Protein AF-A0A8D8IIK9-F1 (afdb_monomer_lite)

InterPro domains:
  IPR026074 Microtubule associated protein 1 [PTHR13843] (1-194)
  IPR056617 Microtubule-associated protein 1B/S, N-terminal domain [PF23415] (1-136)
  IPR057480 Microtubule-associated protein 1A/B/S-like, MBL-like domain [PF25281] (145-194)

pLDDT: mean 86.2, std 11.98, range [41.62, 97.81]

Foldseek 3Di:
DWDWDWDDDPVDTDIDIAQDDPVVVLVVLLCQLLDLDQEEEAAQPADADQAARWGDHNHDTHHLVNSVVSCVDPSSQVNLVVQPARHEYEYEGDCHHCNVVSCDPVVVRRYHYHYPDDDDDDPDDPVVVVVVVVVVVVHDDDDVCNVVPDDPDPDDDADDAFDKAFDVVVVRQWIWTDDGPDIDTGCPDDPPDD

Organism: Culex pipiens (NCBI:txid7175)

Radius of gyration: 22.23 Å; chains: 1; bounding box: 59×39×59 Å

Structure (mmCIF, N/CA/C/O backbone):
data_AF-A0A8D8IIK9-F1
#
_entry.id   AF-A0A8D8IIK9-F1
#
loop_
_atom_site.group_PDB
_atom_site.id
_atom_site.type_symbol
_atom_site.label_atom_id
_atom_site.label_alt_id
_atom_site.label_comp_id
_atom_site.label_asym_id
_atom_site.label_entity_id
_atom_site.label_seq_id
_atom_site.pdbx_PDB_ins_code
_atom_site.Cartn_x
_atom_site.Cartn_y
_atom_site.Cartn_z
_atom_site.occupancy
_atom_site.B_iso_or_equiv
_atom_site.auth_seq_id
_atom_site.auth_comp_id
_atom_site.auth_asym_id
_atom_site.auth_atom_id
_atom_site.pdbx_PDB_model_num
ATOM 1 N N . GLY A 1 1 ? -2.549 8.596 -15.104 1.00 81.31 1 GLY A N 1
ATOM 2 C CA . GLY A 1 1 ? -2.833 9.714 -14.182 1.00 81.31 1 GLY A CA 1
ATOM 3 C C . GLY A 1 1 ? -3.355 9.162 -12.874 1.00 81.31 1 GLY A C 1
ATOM 4 O O . GLY A 1 1 ? -4.018 8.130 -12.914 1.00 81.31 1 GLY A O 1
ATOM 5 N N . GLU A 1 2 ? -3.022 9.803 -11.752 1.00 92.50 2 GLU A N 1
ATOM 6 C CA . GLU A 1 2 ? -3.502 9.423 -10.412 1.00 92.50 2 GLU A CA 1
ATOM 7 C C . GLU A 1 2 ? -5.038 9.460 -10.335 1.00 92.50 2 GLU A C 1
ATOM 9 O O . GLU A 1 2 ? -5.676 10.336 -10.927 1.00 92.50 2 GLU A O 1
ATOM 14 N N . ARG A 1 3 ? -5.639 8.505 -9.614 1.00 94.81 3 ARG A N 1
ATOM 15 C CA . ARG A 1 3 ? -7.069 8.517 -9.273 1.00 94.81 3 ARG A CA 1
ATOM 16 C C . ARG A 1 3 ? -7.270 8.135 -7.81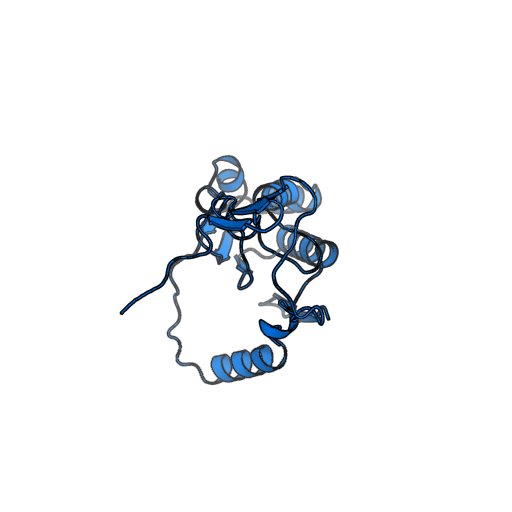1 1.00 94.81 3 ARG A C 1
ATOM 18 O O . ARG A 1 3 ? -6.648 7.195 -7.325 1.00 94.81 3 ARG A O 1
ATOM 25 N N . LEU A 1 4 ? -8.204 8.821 -7.161 1.00 96.12 4 LEU A N 1
ATOM 26 C CA . LEU A 1 4 ? -8.673 8.530 -5.811 1.00 96.12 4 LEU A CA 1
ATOM 27 C C . LEU A 1 4 ? -10.188 8.307 -5.863 1.00 96.12 4 LEU A C 1
ATOM 29 O O . LEU A 1 4 ? -10.938 9.199 -6.255 1.00 96.12 4 LEU A O 1
ATOM 33 N N . ILE A 1 5 ? -10.631 7.109 -5.492 1.00 95.81 5 ILE A N 1
ATOM 34 C CA . ILE A 1 5 ? -12.048 6.756 -5.363 1.00 95.81 5 ILE A CA 1
ATOM 35 C C . ILE A 1 5 ? -12.345 6.636 -3.876 1.00 95.81 5 ILE A C 1
ATOM 37 O O . ILE A 1 5 ? -11.672 5.885 -3.174 1.00 95.81 5 ILE A O 1
ATOM 41 N N . GLN A 1 6 ? -13.354 7.358 -3.401 1.00 95.81 6 GLN A N 1
ATOM 42 C CA . GLN A 1 6 ? -13.730 7.359 -1.993 1.00 95.81 6 GLN A CA 1
ATOM 43 C C . GLN A 1 6 ? -15.181 6.934 -1.825 1.00 95.81 6 GLN A C 1
ATOM 45 O O . GLN A 1 6 ? -16.063 7.322 -2.592 1.00 95.81 6 GLN A O 1
ATOM 50 N N . TYR A 1 7 ? -15.418 6.153 -0.784 1.00 94.56 7 TYR A N 1
ATOM 51 C CA . TYR A 1 7 ? -16.741 5.794 -0.312 1.00 94.56 7 TYR A CA 1
ATOM 52 C C . TYR A 1 7 ? -16.768 5.915 1.207 1.00 94.56 7 TYR A C 1
ATOM 54 O O . TYR A 1 7 ? -15.846 5.465 1.885 1.00 94.56 7 TYR A O 1
ATOM 62 N N . ALA A 1 8 ? -17.828 6.509 1.745 1.00 94.75 8 ALA A N 1
ATOM 63 C CA . ALA A 1 8 ? -18.031 6.616 3.178 1.00 94.75 8 ALA A CA 1
ATOM 64 C C . ALA A 1 8 ? -19.501 6.380 3.521 1.00 94.75 8 ALA A C 1
ATOM 66 O O . ALA A 1 8 ? -20.413 6.895 2.876 1.00 94.75 8 ALA A O 1
ATOM 67 N N . SER A 1 9 ? -19.707 5.596 4.567 1.00 94.62 9 SER A N 1
ATOM 68 C CA . SER A 1 9 ? -20.983 5.300 5.202 1.00 94.62 9 SER A CA 1
ATOM 69 C C . SER A 1 9 ? -20.755 5.178 6.708 1.00 94.62 9 SER A C 1
ATOM 71 O O . SER A 1 9 ? -19.618 5.236 7.176 1.00 94.62 9 SER A O 1
ATOM 73 N N . GLU A 1 10 ? -21.818 4.953 7.475 1.00 91.50 10 GLU A N 1
ATOM 74 C CA . GLU A 1 10 ? -21.711 4.740 8.924 1.00 91.50 10 GLU A CA 1
ATOM 75 C C . GLU A 1 10 ? -20.857 3.514 9.293 1.00 91.50 10 GLU A C 1
ATOM 77 O O . GLU A 1 10 ? -20.202 3.511 10.332 1.00 91.50 10 GLU A O 1
ATOM 82 N N . ASN A 1 11 ? -20.838 2.485 8.436 1.00 92.12 11 ASN A N 1
ATOM 83 C CA . ASN A 1 11 ? -20.202 1.196 8.733 1.00 92.12 11 ASN A CA 1
ATOM 84 C C . ASN A 1 11 ? -18.906 0.946 7.952 1.00 92.12 11 ASN A C 1
ATOM 86 O O . ASN A 1 11 ? -18.132 0.063 8.317 1.00 92.12 11 ASN A O 1
ATOM 90 N N . LEU A 1 12 ? -18.682 1.679 6.861 1.00 93.50 12 LEU A N 1
ATOM 91 C CA . LEU A 1 12 ? -17.566 1.448 5.950 1.00 93.50 12 LEU A CA 1
ATOM 92 C C . LEU A 1 12 ? -17.053 2.765 5.384 1.00 93.50 12 LEU A C 1
ATOM 94 O O . LEU A 1 12 ? -17.821 3.538 4.810 1.00 93.50 12 LEU A O 1
ATOM 98 N N . VAL A 1 13 ? -15.740 2.950 5.483 1.00 95.75 13 VAL A N 1
ATOM 99 C CA . VAL A 1 13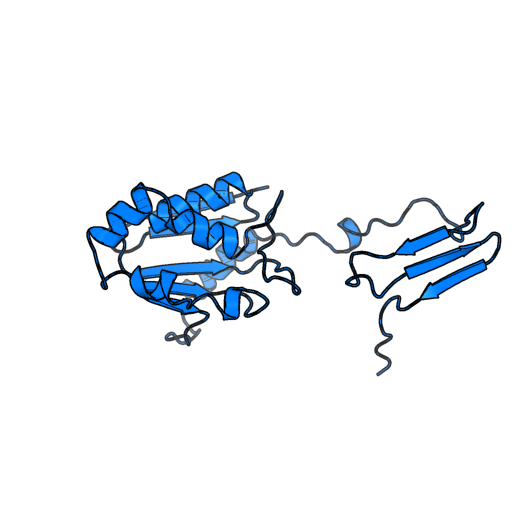 ? -14.982 3.959 4.745 1.00 95.75 13 VAL A CA 1
ATOM 100 C C . VAL A 1 13 ? -13.975 3.222 3.872 1.00 95.75 13 VAL A C 1
ATOM 102 O O . VAL A 1 13 ? -13.346 2.261 4.314 1.00 95.75 13 VAL A O 1
ATOM 105 N N . THR A 1 14 ? -13.849 3.626 2.616 1.00 95.25 14 THR A N 1
ATOM 106 C CA . THR A 1 14 ? -12.953 3.000 1.646 1.00 95.25 14 THR A CA 1
ATOM 107 C C . THR A 1 14 ? -12.325 4.074 0.779 1.00 95.25 14 THR A C 1
ATOM 109 O O . THR A 1 14 ? -13.027 4.928 0.240 1.00 95.25 14 THR A O 1
ATOM 112 N N . GLU A 1 15 ? -11.007 4.004 0.630 1.00 97.19 15 GLU A N 1
ATOM 113 C CA . GLU A 1 15 ? -10.232 4.834 -0.285 1.00 97.19 15 GLU A CA 1
ATOM 114 C C . GLU A 1 15 ? -9.449 3.908 -1.214 1.00 97.19 15 GLU A C 1
ATOM 116 O O . GLU A 1 15 ? -8.758 3.000 -0.752 1.00 97.19 15 GLU A O 1
ATOM 121 N N . ILE A 1 16 ? -9.584 4.110 -2.523 1.00 96.88 16 ILE A N 1
ATOM 122 C CA . ILE A 1 16 ? -8.895 3.324 -3.548 1.00 96.88 16 ILE A CA 1
ATOM 123 C C . ILE A 1 16 ? -8.033 4.277 -4.348 1.00 96.88 16 ILE A C 1
ATOM 125 O O . ILE A 1 16 ? -8.529 5.188 -5.013 1.00 96.88 16 ILE A O 1
ATOM 129 N N . LEU A 1 17 ? -6.733 4.043 -4.257 1.00 96.88 17 LEU A N 1
ATOM 130 C CA . LEU A 1 17 ? -5.695 4.833 -4.889 1.00 96.88 17 LEU A CA 1
ATOM 131 C C . LEU A 1 17 ? -5.178 4.071 -6.108 1.00 96.88 17 LEU A C 1
ATOM 133 O O . LEU A 1 17 ? -4.637 2.975 -5.973 1.00 96.88 17 LEU A O 1
ATOM 137 N N . ILE A 1 18 ? -5.334 4.647 -7.297 1.00 95.38 18 ILE A N 1
ATOM 138 C CA . ILE A 1 18 ? -4.834 4.074 -8.550 1.00 95.38 18 ILE A CA 1
ATOM 139 C C . ILE A 1 18 ? -3.707 4.960 -9.058 1.00 95.38 18 ILE A C 1
ATOM 141 O O . ILE A 1 18 ? -3.917 6.142 -9.336 1.00 95.38 18 ILE A O 1
ATOM 145 N N . HIS A 1 19 ? -2.521 4.365 -9.189 1.00 93.19 19 HIS A N 1
ATOM 146 C CA . HIS A 1 19 ? -1.273 5.070 -9.466 1.00 93.19 19 HIS A CA 1
ATOM 147 C C . HIS A 1 19 ? -1.110 6.325 -8.581 1.00 93.19 19 HIS A C 1
ATOM 149 O O . HIS A 1 19 ? -1.061 7.431 -9.114 1.00 93.19 19 HIS A O 1
ATOM 155 N N . PRO A 1 20 ? -1.091 6.196 -7.247 1.00 96.56 20 PRO A N 1
ATOM 156 C CA . PRO A 1 20 ? -0.945 7.357 -6.382 1.00 96.56 20 PRO A CA 1
ATOM 157 C C . PRO A 1 20 ? 0.446 7.984 -6.467 1.00 96.56 20 PRO A C 1
ATOM 159 O O . PRO A 1 20 ? 1.447 7.288 -6.668 1.00 96.56 20 PRO A O 1
ATOM 162 N N . GLN A 1 21 ? 0.493 9.293 -6.249 1.00 96.19 21 GLN A N 1
ATOM 163 C CA . GLN A 1 21 ? 1.712 10.013 -5.896 1.00 96.19 21 GLN A CA 1
ATOM 164 C C . GLN A 1 21 ? 2.016 9.838 -4.405 1.00 96.19 21 GLN A C 1
ATOM 166 O O . GLN A 1 21 ? 1.119 9.593 -3.591 1.00 96.19 21 GLN A O 1
ATOM 171 N N . ILE A 1 22 ? 3.283 9.996 -4.026 1.00 96.50 22 ILE A N 1
ATOM 172 C CA . ILE A 1 22 ? 3.758 9.781 -2.657 1.00 96.50 22 ILE A CA 1
ATOM 173 C C . ILE A 1 22 ? 3.034 10.664 -1.640 1.00 96.50 22 ILE A C 1
ATOM 175 O O . ILE A 1 22 ? 2.636 10.185 -0.579 1.00 96.50 22 ILE A O 1
ATOM 179 N N . ASN A 1 23 ? 2.774 11.926 -1.981 1.00 96.44 23 ASN A N 1
ATOM 180 C CA . ASN A 1 23 ? 2.111 12.867 -1.078 1.00 96.44 23 ASN A CA 1
ATOM 181 C C . ASN A 1 23 ? 0.647 12.487 -0.821 1.00 96.44 23 ASN A C 1
ATOM 183 O O . ASN A 1 23 ? 0.212 12.467 0.332 1.00 96.44 23 ASN A O 1
ATOM 187 N N . THR A 1 24 ? -0.097 12.142 -1.876 1.00 97.19 24 THR A N 1
ATOM 188 C CA . THR A 1 24 ? -1.487 11.678 -1.766 1.00 97.19 24 THR A CA 1
ATOM 189 C C . THR A 1 24 ? -1.555 10.391 -0.953 1.00 97.19 24 THR A C 1
ATOM 191 O O . THR A 1 24 ? -2.355 10.284 -0.023 1.00 97.19 24 THR A O 1
ATOM 194 N N . PHE A 1 25 ? -0.667 9.437 -1.247 1.00 97.81 25 PHE A N 1
ATOM 195 C CA . PHE A 1 25 ? -0.597 8.165 -0.540 1.00 97.81 25 PHE A CA 1
ATOM 196 C C . PHE A 1 25 ? -0.343 8.353 0.961 1.00 97.81 25 PHE A C 1
ATOM 198 O O . PHE A 1 25 ? -1.095 7.833 1.787 1.00 97.81 25 PHE A O 1
ATOM 205 N N . ILE A 1 26 ? 0.675 9.141 1.324 1.00 96.75 26 ILE A N 1
ATOM 206 C CA . ILE A 1 26 ? 1.010 9.431 2.724 1.00 96.75 26 ILE A CA 1
ATOM 207 C C . ILE A 1 26 ? -0.169 10.105 3.430 1.00 96.75 26 ILE A C 1
ATOM 209 O O . ILE A 1 26 ? -0.495 9.735 4.558 1.00 96.75 26 ILE A O 1
ATOM 213 N N . GLN A 1 27 ? -0.846 11.056 2.780 1.00 96.38 27 GLN A N 1
ATOM 214 C CA . GLN A 1 27 ? -2.004 11.715 3.377 1.00 96.38 27 GLN A CA 1
ATOM 215 C C . GLN A 1 27 ? -3.155 10.734 3.647 1.00 96.38 27 GLN A C 1
ATOM 217 O O . GLN A 1 27 ? -3.734 10.767 4.733 1.00 96.38 27 GLN A O 1
ATOM 222 N N . CYS A 1 28 ? -3.458 9.828 2.715 1.00 97.62 28 CYS A N 1
ATOM 223 C CA . CYS A 1 28 ? -4.461 8.777 2.910 1.00 97.62 28 CYS A CA 1
ATOM 224 C C . CYS A 1 28 ? -4.086 7.827 4.057 1.00 97.62 28 CYS A C 1
ATOM 226 O O . CYS A 1 28 ? -4.925 7.527 4.910 1.00 97.62 28 CYS A O 1
ATOM 228 N N . ILE A 1 29 ? -2.816 7.414 4.153 1.00 97.56 29 ILE A N 1
ATOM 229 C CA . ILE A 1 29 ? -2.330 6.604 5.279 1.00 97.56 29 ILE A CA 1
ATOM 230 C C . ILE A 1 29 ? -2.515 7.353 6.603 1.00 97.56 29 ILE A C 1
ATOM 232 O O . ILE A 1 29 ? -3.088 6.803 7.541 1.00 97.56 29 ILE A O 1
ATOM 236 N N . ARG A 1 30 ? -2.111 8.624 6.686 1.00 96.00 30 ARG A N 1
ATOM 237 C CA . ARG A 1 30 ? -2.293 9.453 7.891 1.00 96.00 30 ARG A CA 1
ATOM 238 C C . ARG A 1 30 ? -3.759 9.584 8.286 1.00 96.00 30 ARG A C 1
ATOM 240 O O . ARG A 1 30 ? -4.092 9.436 9.464 1.00 96.00 30 ARG A O 1
ATOM 247 N N . ASN A 1 31 ? -4.640 9.811 7.315 1.00 95.94 31 ASN A N 1
ATOM 248 C CA . ASN A 1 31 ? -6.081 9.910 7.539 1.00 95.94 31 ASN A CA 1
ATOM 249 C C . ASN A 1 31 ? -6.650 8.590 8.076 1.00 95.94 31 ASN A C 1
ATOM 251 O O . ASN A 1 31 ? -7.379 8.589 9.068 1.00 95.94 31 ASN A O 1
ATOM 255 N N . LEU A 1 32 ? -6.269 7.454 7.485 1.00 96.75 32 LEU A N 1
ATOM 256 C CA . LEU A 1 32 ? -6.657 6.131 7.972 1.00 96.75 32 LEU A CA 1
ATOM 257 C C . LEU A 1 32 ? -6.173 5.908 9.412 1.00 96.75 32 LEU A C 1
ATOM 259 O O . LEU A 1 32 ? -6.954 5.493 10.275 1.00 96.75 32 LEU A O 1
ATOM 263 N N . LEU A 1 33 ? -4.900 6.206 9.686 1.00 95.38 33 LEU A N 1
ATOM 264 C CA . LEU A 1 33 ? -4.272 5.983 10.987 1.00 95.38 33 LEU A CA 1
ATOM 265 C C . LEU A 1 33 ? -4.873 6.856 12.101 1.00 95.38 33 LEU A C 1
ATOM 267 O O . LEU A 1 33 ? -5.035 6.379 13.230 1.00 95.38 33 LEU A O 1
ATOM 271 N N . SER A 1 34 ? -5.250 8.092 11.775 1.00 95.38 34 SER A N 1
ATOM 272 C CA . SER A 1 34 ? -5.886 9.058 12.683 1.00 95.38 34 SER A CA 1
ATOM 273 C C .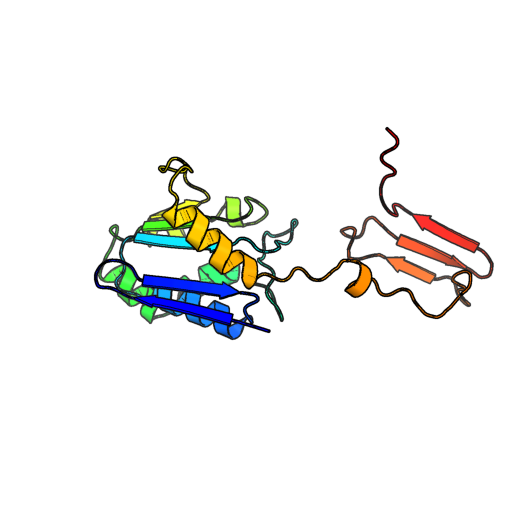 SER A 1 34 ? -7.422 8.984 12.699 1.00 95.38 34 SER A C 1
ATOM 275 O O . SER A 1 34 ? -8.073 9.757 13.399 1.00 95.38 34 SER A O 1
ATOM 277 N N . SER A 1 35 ? -8.031 8.043 11.974 1.00 94.19 35 SER A N 1
ATOM 278 C CA . SER A 1 35 ? -9.485 7.855 11.988 1.00 94.19 35 SER A CA 1
ATOM 279 C C . SER A 1 35 ? -9.976 7.140 13.253 1.00 94.19 35 SER A C 1
ATOM 281 O O . SER A 1 35 ? -9.270 6.336 13.857 1.00 94.19 35 SER A O 1
ATOM 283 N N . PHE A 1 36 ? -11.247 7.325 13.614 1.00 91.38 36 PHE A N 1
ATOM 284 C CA . PHE A 1 36 ? -11.880 6.613 14.737 1.00 91.38 36 PHE A CA 1
ATOM 285 C C . PHE A 1 36 ? -12.285 5.160 14.413 1.00 91.38 36 PHE A C 1
ATOM 287 O O . PHE A 1 36 ? -12.977 4.511 15.198 1.00 91.38 36 PHE A O 1
ATOM 294 N N . THR A 1 37 ? -11.871 4.632 13.257 1.00 92.56 37 THR A N 1
ATOM 295 C CA . THR A 1 37 ? -12.188 3.261 12.844 1.00 92.56 37 THR A CA 1
ATOM 296 C C . THR A 1 37 ? -11.359 2.245 13.635 1.00 92.56 37 THR A C 1
ATOM 298 O O . THR A 1 37 ? -10.144 2.395 13.794 1.00 92.56 37 THR A O 1
ATOM 301 N N . ARG A 1 38 ? -12.020 1.195 14.141 1.00 92.19 38 ARG A N 1
ATOM 302 C CA . ARG A 1 38 ? -11.371 0.132 14.932 1.00 92.19 38 ARG A CA 1
ATOM 303 C C . ARG A 1 38 ? -10.777 -0.981 14.076 1.00 92.19 38 ARG A C 1
ATOM 305 O O . ARG A 1 38 ? -9.743 -1.535 14.431 1.00 92.19 38 ARG A O 1
ATOM 312 N N . HIS A 1 39 ? -11.426 -1.314 12.965 1.00 94.81 39 HIS A N 1
ATOM 313 C CA . HIS A 1 39 ? -10.983 -2.359 12.047 1.00 94.81 39 HIS A CA 1
ATOM 314 C C . HIS A 1 39 ? -10.499 -1.704 10.764 1.00 94.81 39 HIS A C 1
ATOM 316 O O . HIS A 1 39 ? -11.275 -1.047 10.073 1.00 94.81 39 HIS A O 1
ATOM 322 N N . ARG A 1 40 ? -9.204 -1.839 10.490 1.00 95.69 40 ARG A N 1
ATOM 323 C CA . ARG A 1 40 ? -8.532 -1.163 9.384 1.00 95.69 40 ARG A CA 1
ATOM 324 C C . ARG A 1 40 ? -7.903 -2.204 8.473 1.00 95.69 40 ARG A C 1
ATOM 326 O O . ARG A 1 40 ? -7.269 -3.136 8.958 1.00 95.69 40 ARG A O 1
ATOM 333 N N . HIS A 1 41 ? -8.050 -2.014 7.171 1.00 96.00 41 HIS A N 1
ATOM 334 C CA . HIS A 1 41 ? -7.376 -2.822 6.166 1.00 96.00 41 HIS A CA 1
ATOM 335 C C . HIS A 1 41 ? -6.561 -1.905 5.262 1.00 96.00 41 HIS A C 1
ATOM 337 O O . HIS A 1 41 ? -7.058 -0.873 4.815 1.00 96.00 41 HIS A O 1
ATOM 343 N N . ILE A 1 42 ? -5.316 -2.289 5.000 1.00 96.88 42 ILE A N 1
ATOM 344 C CA . ILE A 1 42 ? -4.467 -1.680 3.978 1.00 96.88 42 ILE A CA 1
ATOM 345 C C . ILE A 1 42 ? -4.147 -2.782 2.987 1.00 96.88 42 ILE A C 1
ATOM 347 O O . ILE A 1 42 ? -3.598 -3.809 3.373 1.00 96.88 42 ILE A O 1
ATOM 351 N N . ILE A 1 43 ? -4.504 -2.584 1.723 1.00 96.12 43 ILE A N 1
ATOM 352 C CA . ILE A 1 43 ? -4.291 -3.575 0.672 1.00 96.12 43 ILE A CA 1
ATOM 353 C C . ILE A 1 43 ? -3.427 -2.925 -0.399 1.00 96.12 43 ILE A C 1
ATOM 355 O O . ILE A 1 43 ? -3.846 -1.975 -1.054 1.00 96.12 43 ILE A O 1
ATOM 359 N N . HIS A 1 44 ? -2.214 -3.438 -0.562 1.00 96.62 44 HIS A N 1
ATOM 360 C CA . HIS A 1 44 ? -1.281 -3.010 -1.587 1.00 96.62 44 HIS A CA 1
ATOM 361 C C . HIS A 1 44 ? -1.160 -4.090 -2.665 1.00 96.62 44 HIS A C 1
ATOM 363 O O . HIS A 1 44 ? -0.656 -5.186 -2.413 1.00 96.62 44 HIS A O 1
ATOM 369 N N . THR A 1 45 ? -1.588 -3.753 -3.882 1.00 92.56 45 THR A N 1
ATOM 370 C CA . THR A 1 45 ? -1.551 -4.630 -5.066 1.00 92.56 45 THR A CA 1
ATOM 371 C C . THR A 1 45 ? -0.617 -4.104 -6.163 1.00 92.56 45 THR A C 1
ATOM 373 O O . THR A 1 45 ? -0.790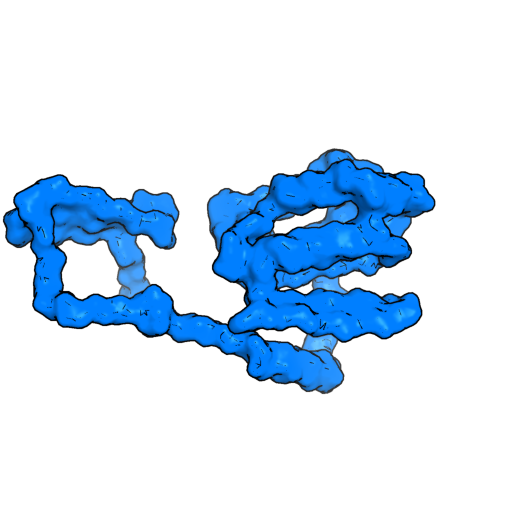 -4.440 -7.332 1.00 92.56 45 THR A O 1
ATOM 376 N N . GLY A 1 46 ? 0.338 -3.240 -5.809 1.00 91.75 46 GLY A N 1
ATOM 377 C CA . GLY A 1 46 ? 1.321 -2.663 -6.728 1.00 91.75 46 GLY A CA 1
ATOM 378 C C . GLY A 1 46 ? 2.685 -3.356 -6.689 1.00 91.75 46 GLY A C 1
ATOM 379 O O . GLY A 1 46 ? 2.896 -4.350 -5.986 1.00 91.75 46 GLY A O 1
ATOM 380 N N . TYR A 1 47 ? 3.649 -2.790 -7.417 1.00 91.25 47 TYR A N 1
ATOM 381 C CA . TYR A 1 47 ? 5.031 -3.265 -7.406 1.00 91.25 47 TYR A CA 1
ATOM 382 C C . TYR A 1 47 ? 5.699 -3.043 -6.047 1.00 91.25 47 TYR A C 1
ATOM 384 O O . TYR A 1 47 ? 5.426 -2.080 -5.332 1.00 91.25 47 TYR A O 1
ATOM 392 N N . THR A 1 48 ? 6.588 -3.962 -5.684 1.00 93.19 48 THR A N 1
ATOM 393 C CA . THR A 1 48 ? 7.329 -3.936 -4.421 1.00 93.19 48 THR A CA 1
ATOM 394 C C . THR A 1 48 ? 8.792 -4.259 -4.690 1.00 93.19 48 THR A C 1
ATOM 396 O O . THR A 1 48 ? 9.095 -5.208 -5.413 1.00 93.19 48 THR A O 1
ATOM 399 N N . PHE A 1 49 ? 9.708 -3.501 -4.091 1.00 90.44 49 PHE A N 1
ATOM 400 C CA . PHE A 1 49 ? 11.134 -3.805 -4.164 1.00 90.44 49 PHE A CA 1
ATOM 401 C C . PHE A 1 49 ? 11.452 -5.082 -3.383 1.00 90.44 49 PHE A C 1
ATOM 403 O O . PHE A 1 49 ? 11.264 -5.138 -2.170 1.00 90.44 49 PHE A O 1
ATOM 410 N N . ALA A 1 50 ? 11.992 -6.099 -4.057 1.00 86.56 50 ALA A N 1
ATOM 411 C CA . ALA A 1 50 ? 12.297 -7.387 -3.430 1.00 86.56 50 ALA A CA 1
ATOM 412 C C . ALA A 1 50 ? 13.306 -7.278 -2.268 1.00 86.56 50 ALA A C 1
ATOM 414 O O . ALA A 1 50 ? 13.202 -8.025 -1.299 1.00 86.56 50 ALA A O 1
ATOM 415 N N . GLY A 1 51 ? 14.259 -6.340 -2.349 1.00 83.44 51 GLY A N 1
ATOM 416 C CA . GLY A 1 51 ? 15.328 -6.197 -1.357 1.00 83.44 51 GLY A CA 1
ATOM 417 C C . GLY A 1 51 ? 14.865 -5.678 0.008 1.00 83.44 51 GLY A C 1
ATOM 418 O O . GLY A 1 51 ? 15.308 -6.185 1.033 1.00 83.44 51 GLY A O 1
ATOM 419 N N . ASN A 1 52 ? 13.973 -4.682 0.044 1.00 88.75 52 ASN A N 1
ATOM 420 C CA . ASN A 1 52 ? 13.555 -4.020 1.291 1.00 88.75 52 ASN A CA 1
ATOM 421 C C . ASN A 1 52 ? 12.038 -4.038 1.539 1.00 88.75 52 ASN A C 1
ATOM 423 O O . ASN A 1 52 ? 11.595 -3.730 2.646 1.00 88.75 52 ASN A O 1
ATOM 427 N N . GLY A 1 53 ? 11.243 -4.438 0.548 1.00 93.31 53 GLY A N 1
ATOM 428 C CA . GLY A 1 53 ? 9.790 -4.460 0.621 1.00 93.31 53 GLY A CA 1
ATOM 429 C C . GLY A 1 53 ? 9.120 -3.109 0.379 1.00 93.31 53 GLY A C 1
ATOM 430 O O . GLY A 1 53 ? 7.907 -3.022 0.518 1.00 93.31 53 GLY A O 1
ATOM 431 N N . SER A 1 54 ? 9.846 -2.050 0.013 1.00 96.12 54 SER A N 1
ATOM 432 C CA . SER A 1 54 ? 9.223 -0.750 -0.251 1.00 96.12 54 SER A CA 1
ATOM 433 C C . SER A 1 54 ? 8.202 -0.836 -1.388 1.00 96.12 54 SER A C 1
ATOM 435 O O . SER A 1 54 ? 8.482 -1.399 -2.449 1.00 96.12 54 SER A O 1
ATOM 437 N N . TRP A 1 55 ? 7.025 -0.258 -1.160 1.00 97.31 55 TRP A N 1
ATOM 438 C CA . TRP A 1 55 ? 5.961 -0.116 -2.147 1.00 97.31 55 TRP A CA 1
ATOM 439 C C . TRP A 1 55 ? 6.330 0.967 -3.151 1.00 97.31 55 TRP A C 1
ATOM 441 O O . TRP A 1 55 ? 6.828 2.028 -2.769 1.00 97.31 55 TRP A O 1
ATOM 451 N N . VAL A 1 56 ? 6.108 0.688 -4.432 1.00 94.19 56 VAL A N 1
ATOM 452 C CA . VAL A 1 56 ? 6.426 1.607 -5.527 1.00 94.19 56 VAL A CA 1
ATOM 453 C C . VAL A 1 56 ? 5.199 2.454 -5.845 1.00 94.19 56 VAL A C 1
ATOM 455 O O . VAL A 1 56 ? 4.124 1.920 -6.117 1.00 94.19 56 VAL A O 1
ATOM 458 N N . LEU A 1 57 ? 5.371 3.772 -5.821 1.00 94.62 57 LEU A N 1
ATOM 459 C CA . LEU A 1 57 ? 4.361 4.771 -6.170 1.00 94.62 57 LEU A CA 1
ATOM 460 C C . LEU A 1 57 ? 4.783 5.482 -7.469 1.00 94.62 57 LEU A C 1
ATOM 462 O O . LEU A 1 57 ? 5.850 5.191 -8.009 1.00 94.62 57 LEU A O 1
ATOM 466 N N . GLN A 1 58 ? 3.967 6.402 -7.997 1.00 91.12 58 GLN A N 1
ATOM 467 C CA . GLN A 1 58 ? 4.285 7.078 -9.268 1.00 91.12 58 GLN A CA 1
ATOM 468 C C . GLN A 1 58 ? 5.625 7.829 -9.248 1.00 91.12 58 GLN A C 1
ATOM 470 O O . GLN A 1 58 ? 6.354 7.817 -10.234 1.00 91.12 58 GLN A O 1
ATOM 475 N N . ASP A 1 59 ? 5.918 8.513 -8.146 1.00 93.25 59 ASP A N 1
ATOM 476 C CA . ASP A 1 59 ? 7.006 9.485 -8.013 1.00 93.25 59 ASP A CA 1
ATOM 477 C C . ASP A 1 59 ? 7.879 9.227 -6.775 1.00 93.25 59 ASP A C 1
ATOM 479 O O . ASP A 1 59 ? 8.657 10.083 -6.354 1.00 93.25 59 ASP A O 1
ATOM 483 N N . GLY A 1 60 ? 7.770 8.035 -6.185 1.00 93.62 60 GLY A N 1
ATOM 484 C CA . GLY A 1 60 ? 8.529 7.684 -4.996 1.00 93.62 60 GLY A CA 1
ATOM 485 C C . GLY A 1 60 ? 8.227 6.292 -4.466 1.00 93.62 60 GLY A C 1
ATOM 486 O O . GLY A 1 60 ? 7.625 5.448 -5.131 1.00 93.62 60 GLY A O 1
ATOM 487 N N . THR A 1 61 ? 8.667 6.052 -3.238 1.00 95.94 61 THR A N 1
ATOM 488 C CA . THR A 1 61 ? 8.486 4.774 -2.554 1.00 95.94 61 THR A CA 1
ATOM 489 C C . THR A 1 61 ? 7.930 4.978 -1.163 1.00 95.94 61 THR A C 1
ATOM 491 O O . THR A 1 61 ? 8.252 5.974 -0.523 1.00 95.94 61 THR A O 1
ATOM 494 N N . PHE A 1 62 ? 7.184 3.996 -0.672 1.00 97.69 62 PHE A N 1
ATOM 495 C CA . PHE A 1 62 ? 6.730 3.946 0.710 1.00 97.69 62 PHE A CA 1
ATOM 496 C C . PHE A 1 62 ? 7.242 2.674 1.386 1.00 97.69 62 PHE A C 1
ATOM 498 O O . PHE A 1 62 ? 6.922 1.556 0.980 1.00 97.69 62 PHE A O 1
ATOM 505 N N . SER A 1 63 ? 8.085 2.838 2.394 1.00 95.56 63 SER A N 1
ATOM 506 C CA . SER A 1 63 ? 8.741 1.760 3.125 1.00 95.56 63 SER A CA 1
ATOM 507 C C . SER A 1 63 ? 8.035 1.436 4.444 1.00 95.56 63 SER A C 1
ATOM 509 O O . SER A 1 63 ? 7.180 2.173 4.933 1.00 95.56 63 SER A O 1
ATOM 511 N N . VAL A 1 64 ? 8.453 0.339 5.080 1.00 93.69 64 VAL A N 1
ATOM 512 C CA . VAL A 1 64 ? 8.041 0.022 6.458 1.00 93.69 64 VAL A CA 1
ATOM 513 C C . VAL A 1 64 ? 8.498 1.098 7.445 1.00 93.69 64 VAL A C 1
ATOM 515 O O . VAL A 1 64 ? 7.819 1.328 8.439 1.00 93.69 64 VAL A O 1
ATOM 518 N N . VAL A 1 65 ? 9.620 1.776 7.182 1.00 93.25 65 VAL A N 1
ATOM 519 C CA . VAL A 1 65 ? 10.099 2.869 8.042 1.00 93.25 65 VAL A CA 1
ATOM 520 C C . VAL A 1 65 ? 9.140 4.053 7.954 1.00 93.25 65 VAL A C 1
ATOM 522 O O . VAL A 1 65 ? 8.669 4.506 8.991 1.00 93.25 65 VAL A O 1
ATOM 525 N N . ASP A 1 66 ? 8.750 4.459 6.742 1.00 95.88 66 ASP A N 1
ATOM 526 C CA . ASP A 1 66 ? 7.763 5.531 6.529 1.00 95.88 66 ASP A CA 1
ATOM 527 C C . ASP A 1 66 ? 6.422 5.191 7.199 1.00 95.88 66 ASP A C 1
ATOM 529 O O . ASP A 1 66 ? 5.776 6.033 7.825 1.00 95.88 66 ASP A O 1
ATOM 533 N N . PHE A 1 67 ? 6.021 3.917 7.133 1.00 94.81 67 PHE A N 1
ATOM 534 C CA . PHE A 1 67 ? 4.840 3.425 7.834 1.00 94.81 67 PHE A CA 1
ATOM 535 C C . PHE A 1 67 ? 4.964 3.561 9.356 1.00 94.81 67 PHE A C 1
ATOM 537 O O . PHE A 1 67 ? 4.042 4.056 9.997 1.00 94.81 67 PHE A O 1
ATOM 544 N N . LEU A 1 68 ? 6.094 3.159 9.945 1.00 92.69 68 LEU A N 1
ATOM 545 C CA . LEU A 1 68 ? 6.354 3.293 11.383 1.00 92.69 68 LEU A CA 1
ATOM 546 C C . LEU A 1 68 ? 6.430 4.758 11.833 1.00 92.69 68 LEU A C 1
ATOM 548 O O . LEU A 1 68 ? 5.974 5.082 12.932 1.00 92.69 68 LEU A O 1
ATOM 552 N N . GLU A 1 69 ? 6.973 5.642 10.999 1.00 93.69 69 GLU A N 1
ATOM 553 C CA . GLU A 1 69 ? 7.017 7.083 11.252 1.00 93.69 69 GLU A CA 1
ATOM 554 C C . GLU A 1 69 ? 5.616 7.696 11.271 1.00 93.69 69 GLU A C 1
ATOM 556 O O . GLU A 1 69 ? 5.310 8.477 12.174 1.00 93.69 69 GLU A O 1
ATOM 561 N N . ALA A 1 70 ? 4.721 7.270 10.374 1.00 94.94 70 ALA A N 1
ATOM 562 C CA . ALA A 1 70 ? 3.329 7.719 10.378 1.00 94.94 70 ALA A CA 1
ATOM 563 C C . ALA A 1 70 ? 2.604 7.381 11.698 1.00 94.94 70 ALA A C 1
ATOM 565 O O . ALA A 1 70 ? 1.719 8.117 12.133 1.00 94.94 70 ALA A O 1
ATOM 566 N N . PHE A 1 71 ? 3.008 6.313 12.400 1.00 92.88 71 PHE A N 1
ATOM 567 C CA . PHE A 1 71 ? 2.491 6.015 13.741 1.00 92.88 71 PHE A CA 1
ATOM 568 C C . PHE A 1 71 ? 2.965 6.998 14.810 1.00 92.88 71 PHE A C 1
ATOM 570 O O . PHE A 1 71 ? 2.283 7.134 15.823 1.00 92.88 71 PHE A O 1
ATOM 577 N N . GLN A 1 72 ? 4.105 7.667 14.633 1.00 92.75 72 GLN A N 1
ATOM 578 C CA . GLN A 1 72 ? 4.634 8.622 15.615 1.00 92.75 72 GLN A CA 1
ATOM 579 C C . GLN A 1 72 ? 3.926 9.980 15.567 1.00 92.75 72 GLN A C 1
ATOM 581 O O . GLN A 1 72 ? 4.127 10.812 16.453 1.00 92.75 72 GLN A O 1
ATOM 586 N N . GLU A 1 73 ? 3.074 10.213 14.570 1.00 95.00 73 GLU A N 1
ATOM 587 C CA . GLU A 1 73 ? 2.348 11.469 14.438 1.00 95.00 73 GLU A CA 1
ATOM 588 C C . GLU A 1 73 ? 1.388 11.713 15.597 1.00 95.00 73 GLU A C 1
ATOM 590 O O . GLU A 1 73 ? 0.706 10.809 16.086 1.00 95.00 73 GLU A O 1
ATOM 595 N N . HIS A 1 74 ? 1.310 12.977 16.015 1.00 95.44 74 HIS A N 1
ATOM 596 C CA . HIS A 1 74 ? 0.555 13.386 17.194 1.00 95.44 74 HIS A CA 1
ATOM 597 C C . HIS A 1 74 ? -0.912 12.937 17.142 1.00 95.44 74 HIS A C 1
ATOM 599 O O . HIS A 1 74 ? -1.422 12.377 18.112 1.00 95.44 74 HIS A O 1
ATOM 605 N N . GLU A 1 75 ? -1.579 13.121 16.001 1.00 95.62 75 GLU A N 1
ATOM 606 C CA . GLU A 1 75 ? -2.987 12.743 15.845 1.00 95.62 75 GLU A CA 1
ATOM 607 C C . GLU A 1 75 ? -3.196 11.226 15.866 1.00 95.62 75 GLU A C 1
ATOM 609 O O . GLU A 1 75 ? -4.156 10.742 16.469 1.00 95.62 75 GLU A O 1
ATOM 614 N N . VAL A 1 76 ? -2.265 10.461 15.296 1.00 94.56 76 VAL A N 1
ATOM 615 C CA . VAL A 1 76 ? -2.306 8.995 15.325 1.00 94.56 76 VAL A CA 1
ATOM 616 C C . VAL A 1 76 ? -2.101 8.491 16.754 1.00 94.56 76 VAL A C 1
ATOM 618 O O . VAL A 1 76 ? -2.901 7.702 17.260 1.00 94.56 76 VAL A O 1
ATOM 621 N N . GLN A 1 77 ? -1.094 9.016 17.457 1.00 93.69 77 GLN A N 1
ATOM 622 C CA . GLN A 1 77 ? -0.839 8.708 18.866 1.00 93.69 77 GLN A CA 1
ATOM 623 C C . GLN A 1 77 ? -2.029 9.064 19.763 1.00 93.69 77 GLN A C 1
ATOM 625 O O . GLN A 1 77 ? -2.370 8.297 20.666 1.00 93.69 77 GLN A O 1
ATOM 630 N N . ARG A 1 78 ? -2.688 10.201 19.511 1.00 94.56 78 ARG A N 1
ATOM 631 C CA . ARG A 1 78 ? -3.878 10.636 20.250 1.00 94.56 78 ARG A CA 1
ATOM 632 C C . ARG A 1 78 ? -5.011 9.619 20.133 1.00 94.56 78 ARG A C 1
ATOM 634 O O . ARG A 1 78 ? -5.596 9.246 21.148 1.00 94.56 78 ARG A O 1
ATOM 641 N N . VAL A 1 79 ? -5.288 9.139 18.922 1.00 94.25 79 VAL A N 1
ATOM 642 C CA . VAL A 1 79 ? -6.343 8.145 18.675 1.00 94.25 79 VAL A CA 1
ATOM 643 C C . VAL A 1 79 ? -5.994 6.791 19.282 1.00 94.25 79 VAL A C 1
ATOM 645 O O . VAL A 1 79 ? -6.817 6.214 19.988 1.00 94.25 79 VAL A O 1
ATOM 648 N N . LEU A 1 80 ? -4.768 6.303 19.082 1.00 91.69 80 LEU A N 1
ATOM 649 C CA . LEU A 1 80 ? -4.331 5.017 19.635 1.00 91.69 80 LEU A CA 1
ATOM 650 C C . LEU A 1 80 ? -4.423 4.992 21.170 1.00 91.69 80 LEU A C 1
ATOM 652 O O . LEU A 1 80 ? -4.872 4.005 21.747 1.00 91.69 80 LEU A O 1
ATOM 656 N N . ARG A 1 81 ? -4.076 6.101 21.838 1.00 91.69 81 ARG A N 1
ATOM 657 C CA . ARG A 1 81 ? -4.201 6.238 23.300 1.00 91.69 81 ARG A CA 1
ATOM 658 C C . ARG A 1 81 ? -5.642 6.369 23.785 1.00 91.69 81 ARG A C 1
ATOM 660 O O . ARG A 1 81 ? -5.925 5.967 24.908 1.00 91.69 81 ARG A O 1
ATOM 667 N N . ALA A 1 82 ? -6.535 6.942 22.979 1.00 92.62 82 ALA A N 1
ATOM 668 C CA . ALA A 1 82 ? -7.954 7.049 23.315 1.00 92.62 82 ALA A CA 1
ATOM 669 C C . ALA A 1 82 ? -8.686 5.698 23.213 1.00 92.62 82 ALA A C 1
ATOM 671 O O . ALA A 1 82 ? -9.708 5.502 23.870 1.00 92.62 82 ALA A O 1
ATOM 672 N N . TYR A 1 83 ? -8.155 4.767 22.416 1.00 90.00 83 TYR A N 1
ATOM 673 C CA . TYR A 1 83 ? -8.766 3.469 22.119 1.00 90.00 83 TYR A CA 1
ATOM 674 C C . TYR A 1 83 ? -7.772 2.299 22.283 1.00 90.00 83 TYR A C 1
ATOM 676 O O . TYR A 1 83 ? -7.617 1.497 21.351 1.00 90.00 83 TYR A O 1
ATOM 684 N N . PRO A 1 84 ? -7.110 2.171 23.451 1.00 86.69 84 PRO A N 1
ATOM 685 C CA . PRO A 1 84 ? -6.050 1.189 23.661 1.00 86.69 84 PRO A CA 1
ATOM 686 C C . PRO A 1 84 ? -6.574 -0.233 23.451 1.00 86.69 84 PRO A C 1
ATOM 688 O O . PRO A 1 84 ? -7.702 -0.543 23.830 1.00 86.69 84 PRO A O 1
ATOM 691 N N . ASP A 1 85 ? -5.771 -1.084 22.811 1.00 84.88 85 ASP A N 1
ATOM 692 C CA . ASP A 1 85 ? -6.052 -2.508 22.562 1.00 84.88 85 ASP A CA 1
ATOM 693 C C . ASP A 1 85 ? -7.327 -2.824 21.749 1.00 84.88 85 ASP A C 1
ATOM 695 O O . ASP A 1 85 ? -7.665 -3.991 21.550 1.00 84.88 85 ASP A O 1
ATOM 699 N N . THR A 1 86 ? -8.033 -1.813 21.230 1.00 90.88 86 THR A N 1
ATOM 700 C CA . THR A 1 86 ? -9.261 -2.021 20.435 1.00 90.88 86 THR A CA 1
ATOM 701 C C . THR A 1 86 ? -9.053 -1.890 18.931 1.00 90.88 86 THR A C 1
ATOM 703 O O . THR A 1 86 ? -9.876 -2.377 18.155 1.00 90.88 86 THR A O 1
ATOM 706 N N . ILE A 1 87 ? -7.972 -1.231 18.510 1.00 93.75 87 ILE A N 1
ATOM 707 C CA . ILE A 1 87 ? -7.671 -1.014 17.098 1.00 93.75 87 ILE A CA 1
ATOM 708 C C . ILE A 1 87 ? -6.918 -2.230 16.555 1.00 93.75 87 ILE A C 1
ATOM 710 O O . ILE A 1 87 ? -5.907 -2.678 17.100 1.00 93.75 87 ILE A O 1
ATOM 714 N N . THR A 1 88 ? -7.422 -2.753 15.446 1.00 93.81 88 THR A N 1
ATOM 715 C CA . THR A 1 88 ? -6.843 -3.863 14.689 1.00 93.81 88 THR A CA 1
ATOM 716 C C . THR A 1 88 ? -6.571 -3.402 13.269 1.00 93.81 88 THR A C 1
ATOM 718 O O . THR A 1 88 ? -7.369 -2.652 12.699 1.00 93.81 88 THR A O 1
ATOM 721 N N . MET A 1 89 ? -5.458 -3.851 12.705 1.00 94.25 89 MET A N 1
ATOM 722 C CA . MET A 1 89 ? -5.039 -3.453 11.373 1.00 94.25 89 MET A CA 1
ATOM 723 C C . MET A 1 89 ? -4.479 -4.636 10.610 1.00 94.25 89 MET A C 1
ATOM 725 O O . MET A 1 89 ? -3.509 -5.254 11.041 1.00 94.25 89 MET A O 1
ATOM 729 N N . ASP A 1 90 ? -5.075 -4.920 9.467 1.00 94.69 90 ASP A N 1
ATOM 730 C CA . ASP A 1 90 ? -4.625 -5.975 8.579 1.00 94.69 90 ASP A CA 1
ATOM 731 C C . ASP A 1 90 ? -3.957 -5.337 7.363 1.00 94.69 90 ASP A C 1
ATOM 733 O O . ASP A 1 90 ? -4.556 -4.528 6.653 1.00 94.69 90 ASP A O 1
ATOM 737 N N . VAL A 1 91 ? -2.692 -5.679 7.146 1.00 95.38 91 VAL A N 1
ATOM 738 C CA . VAL A 1 91 ? -1.909 -5.213 6.004 1.00 95.38 91 VAL A CA 1
ATOM 739 C C . VAL A 1 91 ? -1.757 -6.373 5.035 1.00 95.38 91 VAL A C 1
ATOM 741 O O . VAL A 1 91 ? -1.187 -7.408 5.381 1.00 95.38 91 VAL A O 1
ATOM 744 N N . HIS A 1 92 ? -2.273 -6.195 3.826 1.00 95.69 92 HIS A N 1
ATOM 745 C CA . HIS A 1 92 ? -2.166 -7.143 2.730 1.00 95.69 92 HIS A CA 1
ATOM 746 C C . HIS A 1 92 ? -1.162 -6.603 1.713 1.00 95.69 92 HIS A C 1
ATOM 748 O O . HIS A 1 92 ? -1.410 -5.581 1.076 1.00 95.69 92 HIS A O 1
ATOM 754 N N . CYS A 1 93 ? -0.011 -7.254 1.586 1.00 95.62 93 CYS A N 1
ATOM 755 C CA . CYS A 1 93 ? 1.048 -6.861 0.658 1.00 95.62 93 CYS A CA 1
ATOM 756 C C . CYS A 1 93 ? 1.995 -8.036 0.374 1.00 95.62 93 CYS A C 1
ATOM 758 O O . CYS A 1 93 ? 1.912 -9.094 1.004 1.00 95.62 93 CYS A O 1
ATOM 760 N N . ALA A 1 94 ? 2.923 -7.859 -0.569 1.00 93.69 94 ALA A N 1
ATOM 761 C CA . ALA A 1 94 ? 3.958 -8.855 -0.826 1.00 93.69 94 ALA A CA 1
ATOM 762 C C . ALA A 1 94 ? 4.771 -9.137 0.463 1.00 93.69 94 ALA A C 1
ATOM 764 O O . ALA A 1 94 ? 5.300 -8.193 1.056 1.00 93.69 94 ALA A O 1
ATOM 765 N N . PRO A 1 95 ? 4.903 -10.405 0.911 1.00 89.19 95 PRO A N 1
ATOM 766 C CA . PRO A 1 95 ? 5.582 -10.762 2.160 1.00 89.19 95 PRO A CA 1
ATOM 767 C C . PRO A 1 95 ? 7.109 -10.776 1.979 1.00 89.19 95 PRO A C 1
ATOM 769 O O . PRO A 1 95 ? 7.765 -11.801 2.154 1.00 89.19 95 PRO A O 1
ATOM 772 N N . VAL A 1 96 ? 7.676 -9.640 1.577 1.00 90.56 96 VAL A N 1
ATOM 773 C CA . VAL A 1 96 ? 9.099 -9.475 1.260 1.00 90.56 96 VAL A CA 1
ATOM 774 C C . VAL A 1 96 ? 9.711 -8.324 2.053 1.00 90.56 96 VAL A C 1
ATOM 776 O O . VAL A 1 96 ? 9.019 -7.397 2.482 1.00 90.56 96 VAL A O 1
ATOM 779 N N . GLY A 1 97 ? 11.028 -8.386 2.241 1.00 90.31 97 GLY A N 1
ATOM 780 C CA . GLY A 1 97 ? 11.784 -7.369 2.962 1.00 90.31 97 GLY A CA 1
ATOM 781 C C . GLY A 1 97 ? 11.273 -7.139 4.385 1.00 90.31 97 GLY A C 1
ATOM 782 O O . GLY A 1 97 ? 10.921 -8.075 5.104 1.00 90.31 97 GLY A O 1
ATOM 783 N N . ASN A 1 98 ? 11.214 -5.872 4.789 1.00 91.81 98 ASN A N 1
ATOM 784 C CA . ASN A 1 98 ? 10.958 -5.494 6.179 1.00 91.81 98 ASN A CA 1
ATOM 785 C C . ASN A 1 98 ? 9.498 -5.703 6.624 1.00 91.81 98 ASN A C 1
ATOM 787 O O . ASN A 1 98 ? 9.217 -5.648 7.823 1.00 91.81 98 ASN A O 1
ATOM 791 N N . TRP A 1 99 ? 8.559 -5.949 5.697 1.00 91.69 99 TRP A N 1
ATOM 792 C CA . TRP A 1 99 ? 7.146 -6.162 6.043 1.00 91.69 99 TRP A CA 1
ATOM 793 C C . TRP A 1 99 ? 6.947 -7.424 6.876 1.00 91.69 99 TRP A C 1
ATOM 795 O O . TRP A 1 99 ? 6.104 -7.442 7.767 1.00 91.69 99 TRP A O 1
ATOM 805 N N . VAL A 1 100 ? 7.760 -8.459 6.651 1.00 88.44 100 VAL A N 1
ATOM 806 C CA . VAL A 1 100 ? 7.673 -9.737 7.380 1.00 88.44 100 VAL A CA 1
ATOM 807 C C . VAL A 1 100 ? 7.904 -9.545 8.885 1.00 88.44 100 VAL A C 1
ATOM 809 O O . VAL A 1 100 ? 7.314 -10.245 9.704 1.00 88.44 100 VAL A O 1
ATOM 812 N N . SER A 1 101 ? 8.715 -8.554 9.259 1.00 86.50 101 SER A N 1
ATOM 813 C CA . SER A 1 101 ? 9.038 -8.209 10.645 1.00 86.50 101 SER A CA 1
ATOM 814 C C . SER A 1 101 ? 8.209 -7.051 11.209 1.00 86.50 101 SER A C 1
ATOM 816 O O . SER A 1 101 ? 8.541 -6.536 12.272 1.00 86.50 101 SER A O 1
ATOM 818 N N . ILE A 1 102 ? 7.133 -6.625 10.535 1.00 86.19 102 ILE A N 1
ATOM 819 C CA . ILE A 1 102 ? 6.350 -5.451 10.958 1.00 86.19 102 ILE A CA 1
ATOM 820 C C . ILE A 1 102 ? 5.697 -5.609 12.337 1.00 86.19 102 ILE A C 1
ATOM 822 O O . ILE A 1 102 ? 5.399 -4.622 13.000 1.00 86.19 102 ILE A O 1
ATOM 826 N N . GLN A 1 103 ? 5.506 -6.840 12.813 1.00 78.75 103 GLN A N 1
ATOM 827 C CA . GLN A 1 103 ? 4.970 -7.128 14.149 1.00 78.75 103 GLN A CA 1
ATOM 828 C C . GLN A 1 103 ? 6.001 -6.880 15.269 1.00 78.75 103 GLN A C 1
ATOM 830 O O . GLN A 1 103 ? 6.067 -7.631 16.243 1.00 78.75 103 GLN A O 1
ATOM 835 N N . ASP A 1 104 ? 6.825 -5.838 15.141 1.00 77.62 104 ASP A N 1
ATOM 836 C CA . ASP A 1 104 ? 7.749 -5.425 16.190 1.00 77.62 104 ASP A CA 1
ATOM 837 C C . ASP A 1 104 ? 6.986 -5.073 17.481 1.00 77.62 104 ASP A C 1
ATOM 839 O O . ASP A 1 104 ? 5.836 -4.614 17.468 1.00 77.62 104 ASP A O 1
ATOM 843 N N . LYS A 1 105 ? 7.660 -5.251 18.623 1.00 69.88 105 LYS A N 1
ATOM 844 C CA . LYS A 1 105 ? 7.149 -4.961 19.969 1.00 69.88 105 LYS A CA 1
ATOM 845 C C . LYS A 1 105 ? 6.587 -3.546 20.081 1.00 69.88 105 LYS A C 1
ATOM 847 O O . LYS A 1 105 ? 5.674 -3.324 20.873 1.00 69.88 105 LYS A O 1
ATOM 852 N N . THR A 1 106 ? 7.116 -2.597 19.312 1.00 76.38 106 THR A N 1
ATOM 853 C CA . THR A 1 106 ? 6.645 -1.209 19.292 1.00 76.38 106 THR A CA 1
ATOM 854 C C . THR A 1 106 ? 5.216 -1.104 18.757 1.00 76.38 106 THR A C 1
ATOM 856 O O . THR A 1 106 ? 4.348 -0.573 19.449 1.00 76.38 106 THR A O 1
ATOM 859 N N . LEU A 1 107 ? 4.942 -1.657 17.570 1.00 79.81 107 LEU A N 1
ATOM 860 C CA . LEU A 1 107 ? 3.602 -1.639 16.973 1.00 79.81 107 LEU A CA 1
ATOM 861 C C . LEU A 1 107 ? 2.624 -2.518 17.746 1.00 79.81 107 LEU A C 1
ATOM 863 O O . LEU A 1 107 ? 1.490 -2.101 17.969 1.00 79.81 107 LEU A O 1
ATOM 867 N N . ALA A 1 108 ? 3.078 -3.679 18.227 1.00 76.62 108 ALA A N 1
ATOM 868 C CA . ALA A 1 108 ? 2.257 -4.593 19.017 1.00 76.62 108 ALA A CA 1
ATOM 869 C C . ALA A 1 108 ? 1.705 -3.956 20.308 1.00 76.62 108 ALA A C 1
ATOM 871 O O . ALA A 1 108 ? 0.661 -4.378 20.797 1.00 76.62 108 ALA A O 1
ATOM 872 N N . ARG A 1 109 ? 2.380 -2.933 20.852 1.00 80.38 109 ARG A N 1
ATOM 873 C CA . ARG A 1 109 ? 1.900 -2.148 22.004 1.00 80.38 109 ARG A CA 1
ATOM 874 C C . ARG A 1 109 ? 0.892 -1.058 21.642 1.00 80.38 109 ARG A C 1
ATOM 876 O O . ARG A 1 109 ? 0.240 -0.534 22.538 1.00 80.38 109 ARG A O 1
ATOM 883 N N . LEU A 1 110 ? 0.828 -0.658 20.374 1.00 82.50 110 LEU A N 1
ATOM 884 C CA . LEU A 1 110 ? -0.025 0.431 19.902 1.00 82.50 110 LEU A CA 1
ATOM 885 C C . LEU A 1 110 ? -1.354 -0.090 19.352 1.00 82.50 110 LEU A C 1
ATOM 887 O O . LEU A 1 110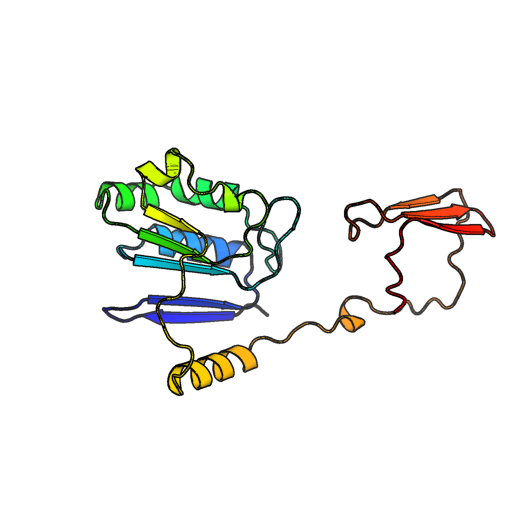 ? -2.405 0.467 19.653 1.00 82.50 110 LEU A O 1
ATOM 891 N N . CYS A 1 111 ? -1.309 -1.138 18.530 1.00 87.31 111 CYS A N 1
ATOM 892 C CA . CYS A 1 111 ? -2.491 -1.786 17.971 1.00 87.31 111 CYS A CA 1
ATOM 893 C C . CYS A 1 111 ? -2.158 -3.202 17.484 1.00 87.31 111 CYS A C 1
ATOM 895 O O . CYS A 1 111 ? -0.992 -3.564 17.304 1.00 87.31 111 CYS A O 1
ATOM 897 N N . ARG A 1 112 ? -3.183 -4.022 17.229 1.00 90.25 112 ARG A N 1
ATOM 898 C CA . ARG A 1 112 ? -2.967 -5.378 16.711 1.00 90.25 112 ARG A CA 1
ATOM 899 C C . ARG A 1 112 ? -2.792 -5.352 15.194 1.00 90.25 112 ARG A C 1
ATOM 901 O O . ARG A 1 112 ? -3.783 -5.431 14.467 1.00 90.25 112 ARG A O 1
ATOM 908 N N . VAL A 1 113 ? -1.543 -5.277 14.736 1.00 91.44 113 VAL A N 1
ATOM 909 C CA . VAL A 1 113 ? -1.186 -5.371 13.312 1.00 91.44 113 VAL A CA 1
ATOM 910 C C . VAL A 1 113 ? -1.016 -6.834 12.896 1.00 91.44 113 VAL A C 1
ATOM 912 O O . VAL A 1 113 ? -0.291 -7.584 13.549 1.00 91.44 113 VAL A O 1
ATOM 915 N N . ARG A 1 114 ? -1.663 -7.250 11.805 1.00 91.94 114 ARG A N 1
ATOM 916 C CA . ARG A 1 114 ? -1.492 -8.571 11.183 1.00 91.94 114 ARG A CA 1
ATOM 917 C C . ARG A 1 114 ? -1.090 -8.399 9.727 1.00 91.94 114 ARG A C 1
ATOM 919 O O . ARG A 1 114 ? -1.648 -7.566 9.023 1.00 91.94 114 ARG A O 1
ATOM 926 N N . LEU A 1 115 ? -0.136 -9.207 9.282 1.00 93.12 115 LEU A N 1
ATOM 927 C CA . LEU A 1 115 ? 0.298 -9.233 7.890 1.00 93.12 115 LEU A CA 1
ATOM 928 C C . LEU A 1 115 ? -0.376 -10.411 7.190 1.00 93.12 115 LEU A C 1
ATOM 930 O O . LEU A 1 115 ? -0.292 -11.527 7.701 1.00 93.12 115 LEU A O 1
ATOM 934 N N . ASN A 1 116 ? -1.011 -10.157 6.046 1.00 93.75 116 ASN A N 1
ATOM 935 C CA . ASN A 1 116 ? -1.637 -11.160 5.180 1.00 93.75 116 ASN A CA 1
ATOM 936 C C . ASN A 1 116 ? -2.453 -12.220 5.956 1.00 93.75 116 ASN A C 1
ATOM 938 O O . ASN A 1 116 ? -2.152 -13.414 5.857 1.00 93.75 116 ASN A O 1
ATOM 942 N N . PRO A 1 117 ? -3.443 -11.820 6.782 1.00 93.25 117 PRO A N 1
ATOM 943 C CA . PRO A 1 117 ? -4.306 -12.789 7.448 1.00 93.25 117 PRO A CA 1
ATOM 944 C C . PRO A 1 117 ? -5.063 -13.635 6.417 1.00 93.25 117 PRO A C 1
ATOM 946 O O . PRO A 1 117 ? -5.308 -13.194 5.297 1.00 93.25 117 PRO A O 1
ATOM 949 N N . VAL A 1 118 ? -5.441 -14.850 6.814 1.00 90.19 118 VAL A N 1
ATOM 950 C CA . VAL A 1 118 ? -6.164 -15.788 5.946 1.00 90.19 118 VAL A CA 1
ATOM 951 C C . VAL A 1 118 ? -7.522 -15.211 5.552 1.00 90.19 118 VAL A C 1
ATOM 953 O O . VAL A 1 118 ? -8.260 -14.712 6.407 1.00 90.19 118 VAL A O 1
ATOM 956 N N . ASP A 1 119 ? -7.853 -15.328 4.268 1.00 80.88 119 ASP A N 1
ATOM 957 C CA . ASP A 1 119 ? -9.139 -14.901 3.729 1.00 80.88 119 ASP A CA 1
ATOM 958 C C . ASP A 1 119 ? -10.300 -15.659 4.379 1.00 80.88 119 ASP A C 1
ATOM 960 O O . ASP A 1 119 ? -10.254 -16.871 4.599 1.00 80.88 119 ASP A O 1
ATOM 964 N N . VAL A 1 120 ? -11.369 -14.923 4.673 1.00 78.62 120 VAL A N 1
ATOM 965 C CA . VAL A 1 120 ? -12.555 -15.442 5.375 1.00 78.62 120 VAL A CA 1
ATOM 966 C C . VAL A 1 120 ? -13.777 -15.569 4.459 1.00 78.62 120 VAL A C 1
ATOM 968 O O . VAL A 1 120 ? -14.803 -16.102 4.876 1.00 78.62 120 VAL A O 1
ATOM 971 N N . LEU A 1 121 ? -13.683 -15.083 3.218 1.00 73.19 121 LEU A N 1
ATOM 972 C CA . LEU A 1 121 ? -14.771 -15.070 2.239 1.00 73.19 121 LEU A CA 1
ATOM 973 C C . LEU A 1 121 ? -14.483 -16.037 1.087 1.00 73.19 121 LEU A C 1
ATOM 975 O O . LEU A 1 121 ? -13.354 -16.138 0.616 1.00 73.19 121 LEU A O 1
ATOM 979 N N . SER A 1 122 ? -15.523 -16.714 0.597 1.00 68.12 122 SER A N 1
ATOM 980 C CA . SER A 1 122 ? -15.467 -17.479 -0.648 1.00 68.12 122 SER A CA 1
ATOM 981 C C . SER A 1 122 ? -15.691 -16.550 -1.848 1.00 68.12 122 SER A C 1
ATOM 983 O O . SER A 1 122 ? -16.594 -15.714 -1.855 1.00 68.12 122 SER A O 1
ATOM 985 N N . SER A 1 123 ? -14.861 -16.690 -2.878 1.00 61.62 123 SER A N 1
ATOM 986 C CA . SER A 1 123 ? -14.721 -15.812 -4.053 1.00 61.62 123 SER A CA 1
ATOM 987 C C . SER A 1 123 ? -15.894 -15.844 -5.062 1.00 61.62 123 SER A C 1
ATOM 989 O O . SER A 1 123 ? -15.696 -15.652 -6.255 1.00 61.62 123 SER A O 1
ATOM 991 N N . GLY A 1 124 ? -17.132 -16.077 -4.611 1.00 70.69 124 GLY A N 1
ATOM 992 C CA . GLY A 1 124 ? -18.284 -16.388 -5.474 1.00 70.69 124 GLY A CA 1
ATOM 993 C C . GLY A 1 124 ? -19.403 -15.341 -5.557 1.00 70.69 124 GLY A C 1
ATOM 994 O O . GLY A 1 124 ? -20.519 -15.703 -5.908 1.00 70.69 124 GLY A O 1
ATOM 995 N N . SER A 1 125 ? -19.173 -14.078 -5.185 1.00 84.00 125 SER A N 1
ATOM 996 C CA . SER A 1 125 ? -20.226 -13.044 -5.200 1.00 84.00 125 SER A CA 1
ATOM 997 C C . SER A 1 125 ? -20.225 -12.236 -6.501 1.00 84.00 125 SER A C 1
ATOM 999 O O . SER A 1 125 ? -19.263 -11.522 -6.780 1.00 84.00 125 SER A O 1
ATOM 1001 N N . ASP A 1 126 ? -21.341 -12.243 -7.237 1.00 88.62 126 ASP A N 1
ATOM 1002 C CA . ASP A 1 126 ? -21.503 -11.468 -8.482 1.00 88.62 126 ASP A CA 1
ATOM 1003 C C . ASP A 1 126 ? -21.276 -9.963 -8.287 1.00 88.62 126 ASP A C 1
ATOM 1005 O O . ASP A 1 126 ? -20.723 -9.287 -9.152 1.00 88.62 126 ASP A O 1
ATOM 1009 N N . LYS A 1 127 ? -21.653 -9.424 -7.120 1.00 88.69 127 LYS A N 1
ATOM 1010 C CA . LYS A 1 127 ? -21.424 -8.009 -6.789 1.00 88.69 127 LYS A CA 1
ATOM 1011 C C . LYS A 1 127 ? -19.939 -7.687 -6.636 1.00 88.69 127 LYS A C 1
ATOM 1013 O O . LYS A 1 127 ? -19.526 -6.589 -6.995 1.00 88.69 127 LYS A O 1
ATOM 1018 N N . LEU A 1 128 ? -19.154 -8.622 -6.091 1.00 87.06 128 LEU A N 1
ATOM 1019 C CA . LEU A 1 128 ? -17.705 -8.452 -5.980 1.00 87.06 128 LEU A CA 1
ATOM 1020 C C . LEU A 1 128 ? -17.063 -8.497 -7.364 1.00 87.06 128 LEU A C 1
ATOM 1022 O O . LEU A 1 128 ? -16.247 -7.635 -7.662 1.00 87.06 128 LEU A O 1
ATOM 1026 N N . ASN A 1 129 ? -17.491 -9.422 -8.225 1.00 89.00 129 ASN A N 1
ATOM 1027 C CA . ASN A 1 129 ? -16.997 -9.504 -9.601 1.00 89.00 129 ASN A CA 1
ATOM 1028 C C . ASN A 1 129 ? -17.294 -8.217 -10.383 1.00 89.00 129 ASN A C 1
ATOM 1030 O O . ASN A 1 129 ? -16.379 -7.625 -10.941 1.00 89.00 129 ASN A O 1
ATOM 1034 N N . ALA A 1 130 ? -18.525 -7.700 -10.312 1.00 92.06 130 ALA A N 1
ATOM 1035 C CA . ALA A 1 130 ? -18.879 -6.432 -10.954 1.00 92.06 130 ALA A CA 1
ATOM 1036 C C . ALA A 1 130 ? -18.041 -5.244 -10.438 1.00 92.06 130 ALA A C 1
ATOM 1038 O O . ALA A 1 130 ? -17.708 -4.329 -11.191 1.00 92.06 130 ALA A O 1
ATOM 1039 N N . PHE A 1 131 ? -17.690 -5.246 -9.149 1.00 90.12 131 PHE A N 1
ATOM 1040 C CA . PHE A 1 131 ? -16.816 -4.227 -8.574 1.00 90.12 131 PHE A CA 1
ATOM 1041 C C . PHE A 1 131 ? -15.359 -4.370 -9.041 1.00 90.12 131 PHE A C 1
ATOM 1043 O O . PHE A 1 131 ? -14.708 -3.366 -9.333 1.00 90.12 131 PHE A O 1
ATOM 1050 N N . VAL A 1 132 ? -14.860 -5.603 -9.156 1.00 90.06 132 VAL A N 1
ATOM 1051 C CA . VAL A 1 132 ? -13.543 -5.891 -9.738 1.00 90.06 132 VAL A CA 1
ATOM 1052 C C . VAL A 1 132 ? -13.491 -5.430 -11.194 1.00 90.06 132 VAL A C 1
ATOM 1054 O O . VAL A 1 132 ? -12.547 -4.734 -11.555 1.00 90.06 132 VAL A O 1
ATOM 1057 N N . ASP A 1 133 ? -14.519 -5.712 -11.997 1.00 91.81 133 ASP A N 1
ATOM 1058 C CA . ASP A 1 133 ? -14.607 -5.269 -13.396 1.00 91.81 133 ASP A CA 1
ATOM 1059 C C . ASP A 1 133 ? -14.603 -3.736 -13.512 1.00 91.81 133 ASP A C 1
ATOM 1061 O O . ASP A 1 133 ? -13.911 -3.158 -14.356 1.00 91.81 133 ASP A O 1
ATOM 1065 N N . TYR A 1 134 ? -15.327 -3.057 -12.616 1.00 92.50 134 TYR A N 1
ATOM 1066 C CA . TYR A 1 134 ? -15.313 -1.598 -12.519 1.00 92.50 134 TYR A CA 1
ATOM 1067 C C . TYR A 1 134 ? -13.899 -1.059 -12.262 1.00 92.50 134 TYR A C 1
ATOM 1069 O O . TYR A 1 134 ? -13.459 -0.149 -12.969 1.00 92.50 134 TYR A O 1
ATOM 1077 N N . LEU A 1 135 ? -13.162 -1.628 -11.303 1.00 91.94 135 LEU A N 1
ATOM 1078 C CA . LEU A 1 135 ? -11.785 -1.215 -11.015 1.00 91.94 135 LEU A CA 1
ATOM 1079 C C . LEU A 1 135 ? -10.818 -1.563 -12.152 1.00 91.94 135 LEU A C 1
ATOM 1081 O O . LEU A 1 135 ? -9.973 -0.739 -12.501 1.00 91.94 135 LEU A O 1
ATOM 1085 N N . ALA A 1 136 ? -10.960 -2.744 -12.758 1.00 90.12 136 ALA A N 1
ATOM 1086 C CA . ALA A 1 136 ? -10.116 -3.210 -13.853 1.00 90.12 136 ALA A CA 1
ATOM 1087 C C . ALA A 1 136 ? -10.142 -2.243 -15.044 1.00 90.12 136 ALA A C 1
ATOM 1089 O O . ALA A 1 136 ? -9.101 -1.975 -15.636 1.00 90.12 136 ALA A O 1
ATOM 1090 N N . SER A 1 137 ? -11.294 -1.625 -15.330 1.00 90.50 137 SER A N 1
ATOM 1091 C CA . SER A 1 137 ? -11.417 -0.609 -16.387 1.00 90.50 137 SER A CA 1
ATOM 1092 C C . SER A 1 137 ? -10.540 0.639 -16.180 1.00 90.50 137 SER A C 1
ATOM 1094 O O . SER A 1 137 ? -10.316 1.407 -17.115 1.00 90.50 137 SER A O 1
ATOM 1096 N N . MET A 1 138 ? -10.040 0.861 -14.960 1.00 90.25 138 MET A N 1
ATOM 1097 C CA . MET A 1 138 ? -9.227 2.025 -14.590 1.00 90.25 138 MET A CA 1
ATOM 1098 C C . MET A 1 138 ? -7.744 1.704 -14.423 1.00 90.25 138 MET A C 1
ATOM 1100 O O . MET A 1 138 ? -6.924 2.626 -14.364 1.00 90.25 138 MET A O 1
ATOM 1104 N N . ILE A 1 139 ? -7.403 0.420 -14.326 1.00 87.38 139 ILE A N 1
ATOM 1105 C CA . ILE A 1 139 ? -6.031 -0.062 -14.217 1.00 87.38 139 ILE A CA 1
ATOM 1106 C C . ILE A 1 139 ? -5.560 -0.334 -15.641 1.00 87.38 139 ILE A C 1
ATOM 1108 O O . ILE A 1 139 ? -5.884 -1.361 -16.224 1.00 87.38 139 ILE A O 1
ATOM 1112 N N . VAL A 1 140 ? -4.818 0.612 -16.210 1.00 80.56 140 VAL A N 1
ATOM 1113 C CA . VAL A 1 140 ? -4.170 0.443 -17.515 1.00 80.56 140 VAL A CA 1
ATOM 1114 C C . VAL A 1 140 ? -2.703 0.112 -17.251 1.00 80.56 140 VAL A C 1
ATOM 1116 O O . VAL A 1 140 ? -1.973 1.010 -16.823 1.00 80.56 140 VAL A O 1
ATOM 1119 N N . PRO A 1 141 ? -2.269 -1.148 -17.431 1.00 75.62 141 PRO A N 1
ATOM 1120 C CA . PRO A 1 141 ? -0.857 -1.492 -17.357 1.00 75.62 141 PRO A CA 1
ATOM 1121 C C . PRO A 1 141 ? -0.097 -0.746 -18.454 1.00 75.62 141 PRO A C 1
ATOM 1123 O O . PRO A 1 141 ? -0.568 -0.677 -19.587 1.00 75.62 141 PRO A O 1
ATOM 1126 N N . THR A 1 142 ? 1.070 -0.195 -18.130 1.00 73.94 142 THR A N 1
ATOM 1127 C CA . THR A 1 142 ? 1.987 0.301 -19.161 1.00 73.94 142 THR A CA 1
ATOM 1128 C C . THR A 1 142 ? 2.583 -0.895 -19.888 1.00 73.94 142 THR A C 1
ATOM 1130 O O . THR A 1 142 ? 3.104 -1.813 -19.247 1.00 73.94 142 THR A O 1
ATOM 1133 N N . GLU A 1 143 ? 2.500 -0.892 -21.214 1.00 75.94 143 GLU A N 1
ATOM 1134 C CA . GLU A 1 143 ? 3.067 -1.969 -22.016 1.00 75.94 143 GLU A CA 1
ATOM 1135 C C . GLU A 1 143 ? 4.590 -1.980 -21.878 1.00 75.94 143 GLU A C 1
ATOM 1137 O O . GLU A 1 143 ? 5.250 -0.938 -21.848 1.00 75.94 143 GLU A O 1
ATOM 1142 N N . ILE A 1 144 ? 5.187 -3.173 -21.826 1.00 74.38 144 ILE A N 1
ATOM 1143 C CA . ILE A 1 144 ? 6.643 -3.281 -21.670 1.00 74.38 144 ILE A CA 1
ATOM 1144 C C . ILE A 1 144 ? 7.390 -2.647 -22.850 1.00 74.38 144 ILE A C 1
ATOM 1146 O O . ILE A 1 144 ? 8.498 -2.158 -22.673 1.00 74.38 144 ILE A O 1
ATOM 1150 N N . SER A 1 145 ? 6.776 -2.612 -24.036 1.00 75.94 145 SER A N 1
ATOM 1151 C CA . SER A 1 145 ? 7.312 -1.934 -25.218 1.00 75.94 145 SER A CA 1
ATOM 1152 C C . SER A 1 145 ? 7.345 -0.414 -25.081 1.00 75.94 145 SER A C 1
ATOM 1154 O O . SER A 1 145 ? 8.219 0.212 -25.665 1.00 75.94 145 SER A O 1
ATOM 1156 N N . GLU A 1 146 ? 6.416 0.172 -24.321 1.00 78.25 146 GLU A N 1
ATOM 1157 C CA . GLU A 1 146 ? 6.421 1.608 -24.004 1.00 78.25 146 GLU A CA 1
ATOM 1158 C C . GLU A 1 146 ? 7.469 1.921 -22.927 1.00 78.25 146 GLU A C 1
ATOM 1160 O O . GLU A 1 146 ? 8.092 2.976 -22.941 1.00 78.25 146 GLU A O 1
ATOM 1165 N N . LEU A 1 147 ? 7.704 0.991 -21.994 1.00 70.38 147 LEU A N 1
ATOM 1166 C CA . LEU A 1 147 ? 8.759 1.130 -20.982 1.00 70.38 147 LEU A CA 1
ATOM 1167 C C . LEU A 1 147 ? 10.165 0.886 -21.547 1.00 70.38 147 LEU A C 1
ATOM 1169 O O . LEU A 1 147 ? 11.141 1.432 -21.036 1.00 70.38 147 LEU A O 1
ATOM 1173 N N . LEU A 1 148 ? 10.271 0.041 -22.572 1.00 73.94 148 LEU A N 1
ATOM 1174 C CA . LEU A 1 148 ? 11.508 -0.350 -23.240 1.00 73.94 148 LEU A CA 1
ATOM 1175 C C . LEU A 1 148 ? 11.461 0.061 -24.712 1.00 73.94 148 LEU A C 1
ATOM 1177 O O . LEU A 1 148 ? 11.630 -0.780 -25.599 1.00 73.94 148 LEU A O 1
ATOM 1181 N N . GLU A 1 149 ? 11.219 1.348 -24.972 1.00 68.75 149 GLU A N 1
ATOM 1182 C CA . GLU A 1 149 ? 11.262 1.872 -26.335 1.00 68.75 149 GLU A CA 1
ATOM 1183 C C . GLU A 1 149 ? 12.602 1.515 -26.986 1.00 68.75 149 GLU A C 1
ATOM 1185 O O . GLU A 1 149 ? 13.689 1.755 -26.446 1.00 68.75 149 GLU A O 1
ATOM 1190 N N . SER A 1 150 ? 12.525 0.892 -28.161 1.00 65.62 150 SER A N 1
ATOM 1191 C CA . SER A 1 150 ? 13.712 0.585 -28.942 1.00 65.62 150 SER A CA 1
ATOM 1192 C C . SER A 1 150 ? 14.394 1.887 -29.336 1.00 65.62 150 SER A C 1
ATOM 1194 O O . SER A 1 150 ? 13.750 2.787 -29.869 1.00 65.62 150 SER A O 1
ATOM 1196 N N . SER A 1 151 ? 15.705 1.974 -29.133 1.00 66.19 151 SER A N 1
ATOM 1197 C CA . SER A 1 151 ? 16.465 3.097 -29.668 1.00 66.19 151 SER A CA 1
ATOM 1198 C C . SER A 1 151 ? 16.388 3.107 -31.198 1.00 66.19 151 SER A C 1
ATOM 1200 O O . SER A 1 151 ? 16.628 2.077 -31.829 1.00 66.19 151 SER A O 1
ATOM 1202 N N . ASP A 1 152 ? 16.161 4.281 -31.794 1.00 66.75 152 ASP A N 1
ATOM 1203 C CA . ASP A 1 152 ? 16.281 4.501 -33.247 1.00 66.75 152 ASP A CA 1
ATOM 1204 C C . ASP A 1 152 ? 17.714 4.261 -33.770 1.00 66.75 152 ASP A C 1
ATOM 1206 O O . ASP A 1 152 ? 17.970 4.229 -34.977 1.00 66.75 152 ASP A O 1
ATOM 1210 N N . VAL A 1 153 ? 18.684 4.093 -32.863 1.00 64.75 153 VAL A N 1
ATOM 1211 C CA . VAL A 1 153 ? 20.075 3.793 -33.190 1.00 64.75 153 VAL A CA 1
ATOM 1212 C C . VAL A 1 153 ? 20.213 2.319 -33.570 1.00 64.75 153 VAL A C 1
ATOM 1214 O O . VAL A 1 153 ? 20.371 1.434 -32.731 1.00 64.75 153 VAL A O 1
ATOM 1217 N N . VAL A 1 154 ? 20.223 2.062 -34.876 1.00 59.75 154 VAL A N 1
ATOM 1218 C CA . VAL A 1 154 ? 20.545 0.748 -35.438 1.00 59.75 154 VAL A CA 1
ATOM 1219 C C . VAL A 1 154 ? 22.067 0.562 -35.463 1.00 59.75 154 VAL A C 1
ATOM 1221 O O . VAL A 1 154 ? 22.781 1.270 -36.173 1.00 59.75 154 VAL A O 1
ATOM 1224 N N . GLY A 1 155 ? 22.592 -0.402 -34.704 1.00 64.25 155 GLY A N 1
ATOM 1225 C CA . GLY A 1 155 ? 24.020 -0.725 -34.706 1.00 64.25 155 GLY A CA 1
ATOM 1226 C C . GLY A 1 155 ? 24.463 -1.553 -33.503 1.00 64.25 155 GLY A C 1
ATOM 1227 O O . GLY A 1 155 ? 23.725 -1.730 -32.540 1.00 64.25 155 GLY A O 1
ATOM 1228 N N . ASN A 1 156 ? 25.690 -2.075 -33.551 1.00 66.06 156 ASN A N 1
ATOM 1229 C CA . ASN A 1 156 ? 26.304 -2.684 -32.370 1.00 66.06 156 ASN A CA 1
ATOM 1230 C C . ASN A 1 156 ? 26.695 -1.568 -31.388 1.00 66.06 156 ASN A C 1
ATOM 1232 O O . ASN A 1 156 ? 27.223 -0.543 -31.828 1.00 66.06 156 ASN A O 1
ATOM 1236 N N . ILE A 1 157 ? 26.477 -1.764 -30.086 1.00 71.00 157 ILE A N 1
ATOM 1237 C CA . ILE A 1 157 ? 26.919 -0.810 -29.060 1.00 71.00 157 ILE A CA 1
ATOM 1238 C C . ILE A 1 157 ? 28.439 -0.643 -29.210 1.00 71.00 157 ILE A C 1
ATOM 1240 O O . ILE A 1 157 ? 29.169 -1.629 -29.258 1.00 71.00 157 ILE A O 1
ATOM 1244 N N . ARG A 1 158 ? 28.941 0.586 -29.361 1.00 74.44 158 ARG A N 1
ATOM 1245 C CA . ARG A 1 158 ? 30.383 0.843 -29.497 1.00 74.44 158 ARG A CA 1
ATOM 1246 C C . ARG A 1 158 ? 30.848 1.751 -28.381 1.00 74.44 158 ARG A C 1
ATOM 1248 O O . ARG A 1 158 ? 30.399 2.887 -28.275 1.00 74.44 158 ARG A O 1
ATOM 1255 N N . PHE A 1 159 ? 31.805 1.261 -27.607 1.00 79.19 159 PHE A N 1
ATOM 1256 C CA . PHE A 1 159 ? 32.482 2.053 -26.596 1.00 79.19 159 PHE A CA 1
ATOM 1257 C C . PHE A 1 159 ? 33.835 2.517 -27.136 1.00 79.19 159 PHE A C 1
ATOM 1259 O O . PHE A 1 159 ? 34.627 1.719 -27.638 1.00 79.19 159 PHE A O 1
ATOM 1266 N N . SER A 1 160 ? 34.096 3.821 -27.054 1.00 80.00 160 SER A N 1
ATOM 1267 C CA . SER A 1 160 ? 35.390 4.412 -27.425 1.00 80.00 160 SER A CA 1
ATOM 1268 C C . SER A 1 160 ? 36.472 4.152 -26.375 1.00 80.00 160 SER A C 1
ATOM 1270 O O . SER A 1 160 ? 37.656 4.147 -26.699 1.00 80.00 160 SER A O 1
ATOM 1272 N N . HIS A 1 161 ? 36.059 3.887 -25.136 1.00 85.44 161 HIS A N 1
ATOM 1273 C CA . HIS A 1 161 ? 36.914 3.590 -23.991 1.00 85.44 161 HIS A CA 1
ATOM 1274 C C . HIS A 1 161 ? 36.410 2.323 -23.291 1.00 85.44 161 HIS A C 1
ATOM 1276 O O . HIS A 1 161 ? 35.215 2.031 -23.388 1.00 85.44 161 HIS A O 1
ATOM 1282 N N . PRO A 1 162 ? 37.269 1.586 -22.563 1.00 89.75 162 PRO A N 1
ATOM 1283 C CA . PRO A 1 162 ? 36.815 0.500 -21.702 1.00 89.75 162 PRO A CA 1
ATOM 1284 C C . PRO A 1 162 ? 35.701 0.976 -20.769 1.00 89.75 162 PRO A C 1
ATOM 1286 O O . PRO A 1 162 ? 35.910 1.865 -19.948 1.00 89.75 162 PRO A O 1
ATOM 1289 N N . THR A 1 163 ? 34.511 0.410 -20.942 1.00 90.00 163 THR A N 1
ATOM 1290 C CA . THR A 1 163 ? 33.287 0.824 -20.257 1.00 90.00 163 THR A CA 1
ATOM 1291 C C . THR A 1 163 ? 32.644 -0.396 -19.617 1.00 90.00 163 THR A C 1
ATOM 1293 O O . THR A 1 163 ? 32.481 -1.430 -20.261 1.00 90.00 163 THR A O 1
ATOM 1296 N N . LEU A 1 164 ? 32.273 -0.270 -18.345 1.00 90.12 164 LEU A N 1
ATOM 1297 C CA . LEU A 1 164 ? 31.447 -1.238 -17.634 1.00 90.12 164 LEU A CA 1
ATOM 1298 C C . LEU A 1 164 ? 30.133 -0.553 -17.271 1.00 90.12 164 LEU A C 1
ATOM 1300 O O . LEU A 1 164 ? 30.131 0.427 -16.528 1.00 90.12 164 LEU A O 1
ATOM 1304 N N . TYR A 1 165 ? 29.028 -1.065 -17.798 1.00 85.06 165 TYR A N 1
ATOM 1305 C CA . TYR A 1 165 ? 27.686 -0.614 -17.465 1.00 85.06 165 TYR A CA 1
ATOM 1306 C C . TYR A 1 165 ? 27.000 -1.684 -16.621 1.00 85.06 165 TYR A C 1
ATOM 1308 O O . TYR A 1 165 ? 26.756 -2.784 -17.106 1.00 85.06 165 TYR A O 1
ATOM 1316 N N . VAL A 1 166 ? 26.713 -1.384 -15.358 1.00 83.75 166 VAL A N 1
ATOM 1317 C CA . VAL A 1 166 ? 26.005 -2.305 -14.457 1.00 83.75 166 VAL A CA 1
ATOM 1318 C C . VAL A 1 166 ? 24.512 -2.034 -14.583 1.00 83.75 166 VAL A C 1
ATOM 1320 O O . VAL A 1 166 ? 24.093 -0.889 -14.421 1.00 83.75 166 VAL A O 1
ATOM 1323 N N . PHE A 1 167 ? 23.712 -3.061 -14.876 1.00 78.75 167 PHE A N 1
ATOM 1324 C CA . PHE A 1 167 ? 22.263 -2.919 -14.989 1.00 78.75 167 PHE A CA 1
ATOM 1325 C C . PHE A 1 167 ? 21.640 -2.927 -13.585 1.00 78.75 167 PHE A C 1
ATOM 1327 O O . PHE A 1 167 ? 21.583 -3.976 -12.940 1.00 78.75 167 PHE A O 1
ATOM 1334 N N . PRO A 1 168 ? 21.111 -1.793 -13.094 1.00 57.84 168 PRO A N 1
ATOM 1335 C CA . PRO A 1 168 ? 20.530 -1.736 -11.753 1.00 57.84 168 PRO A CA 1
ATOM 1336 C C . PRO A 1 168 ? 19.250 -2.580 -11.638 1.00 57.84 168 PRO A C 1
ATOM 1338 O O . PRO A 1 168 ? 18.907 -3.039 -10.552 1.00 57.84 168 PRO A O 1
ATOM 1341 N N . GLY A 1 169 ? 18.567 -2.832 -12.762 1.00 58.47 169 GLY A N 1
ATOM 1342 C CA . GLY A 1 169 ? 17.367 -3.671 -12.826 1.00 58.47 169 GLY A CA 1
ATOM 1343 C C . GLY A 1 169 ? 17.607 -5.162 -12.547 1.00 58.47 169 GLY A C 1
ATOM 1344 O O . GLY A 1 169 ? 16.658 -5.853 -12.196 1.00 58.47 169 GLY A O 1
ATOM 1345 N N . GLY A 1 170 ? 18.852 -5.648 -12.644 1.00 55.22 170 GLY A N 1
ATOM 1346 C CA . GLY A 1 170 ? 19.240 -7.028 -12.311 1.00 55.22 170 GLY A CA 1
ATOM 1347 C C . GLY A 1 170 ? 19.735 -7.195 -10.872 1.00 55.22 170 GLY A C 1
ATOM 1348 O O . GLY A 1 170 ? 20.582 -8.018 -10.606 1.00 55.22 170 GLY A O 1
ATOM 1349 N N . GLN A 1 171 ? 19.357 -6.338 -9.920 1.00 59.12 171 GLN A N 1
ATOM 1350 C CA . GLN A 1 171 ? 19.996 -6.326 -8.584 1.00 59.12 171 GLN A CA 1
ATOM 1351 C C . GLN A 1 171 ? 21.531 -6.125 -8.603 1.00 59.12 171 GLN A C 1
ATOM 1353 O O . GLN A 1 171 ? 22.201 -6.353 -7.598 1.00 59.12 171 GLN A O 1
ATOM 1358 N N . GLY A 1 172 ? 22.088 -5.654 -9.724 1.00 62.56 172 GLY A N 1
ATOM 1359 C CA . GLY A 1 172 ? 23.525 -5.458 -9.911 1.00 62.56 172 GLY A CA 1
ATOM 1360 C C . GLY A 1 172 ? 24.321 -6.716 -10.276 1.00 62.56 172 GLY A C 1
ATOM 1361 O O . GLY A 1 172 ? 25.548 -6.638 -10.275 1.00 62.56 172 GLY A O 1
ATOM 1362 N N . ASP A 1 173 ? 23.672 -7.842 -10.588 1.00 73.62 173 ASP A N 1
ATOM 1363 C CA . ASP A 1 173 ? 24.350 -9.052 -11.082 1.00 73.62 173 ASP A CA 1
ATOM 1364 C C . ASP A 1 173 ? 24.653 -8.991 -12.592 1.00 73.62 173 ASP A C 1
ATOM 1366 O O . ASP A 1 173 ? 25.689 -9.475 -13.047 1.00 73.62 173 ASP A O 1
ATOM 1370 N N . ALA A 1 174 ? 23.818 -8.281 -13.349 1.00 84.50 174 ALA A N 1
ATOM 1371 C CA . ALA A 1 174 ? 23.979 -8.068 -14.775 1.00 84.50 174 ALA A CA 1
ATOM 1372 C C . ALA A 1 174 ? 24.882 -6.866 -15.092 1.00 84.50 174 ALA A C 1
ATOM 1374 O O . ALA A 1 174 ? 24.683 -5.750 -14.594 1.00 84.50 174 ALA A O 1
ATOM 1375 N N . ALA A 1 175 ? 25.823 -7.045 -16.020 1.00 87.62 175 ALA A N 1
ATOM 1376 C CA . ALA A 1 175 ? 26.655 -5.954 -16.521 1.00 87.62 175 ALA A CA 1
ATOM 1377 C C . ALA A 1 175 ? 27.038 -6.122 -17.995 1.00 87.62 175 ALA A C 1
ATOM 1379 O O . ALA A 1 175 ? 27.286 -7.222 -18.478 1.00 87.62 175 ALA A O 1
ATOM 1380 N N . LEU A 1 176 ? 27.146 -5.010 -18.714 1.00 88.25 176 LEU A N 1
ATOM 1381 C CA . LEU A 1 176 ? 27.716 -4.947 -20.052 1.00 88.25 176 LEU A CA 1
ATOM 1382 C C . LEU A 1 176 ? 29.129 -4.378 -19.957 1.00 88.25 176 LEU A C 1
ATOM 1384 O O . LEU A 1 176 ? 29.324 -3.211 -19.620 1.00 88.25 176 LEU A O 1
ATOM 1388 N N . PHE A 1 177 ? 30.116 -5.202 -20.278 1.00 90.12 177 PHE A N 1
ATOM 1389 C CA . PHE A 1 177 ? 31.487 -4.759 -20.472 1.00 90.12 177 PHE A CA 1
ATOM 1390 C C . PHE A 1 177 ? 31.742 -4.531 -21.957 1.00 90.12 177 PHE A C 1
ATOM 1392 O O . PHE A 1 177 ? 31.427 -5.391 -22.779 1.00 90.12 177 PHE A O 1
ATOM 1399 N N . GLY A 1 178 ? 32.353 -3.408 -22.314 1.00 90.94 178 GLY A N 1
ATOM 1400 C CA . GLY A 1 178 ? 32.705 -3.142 -23.697 1.00 90.94 178 GLY A CA 1
ATOM 1401 C C . GLY A 1 178 ? 33.978 -2.329 -23.869 1.00 90.94 178 GLY A C 1
ATOM 1402 O O . GLY A 1 178 ? 34.279 -1.404 -23.118 1.00 90.94 178 GLY A O 1
ATOM 1403 N N . ILE A 1 179 ? 34.732 -2.701 -24.896 1.00 87.81 179 ILE A N 1
ATOM 1404 C CA . ILE A 1 179 ? 35.909 -2.010 -25.424 1.00 87.81 179 ILE A CA 1
ATOM 1405 C C . ILE A 1 179 ? 35.716 -1.839 -26.935 1.00 87.81 179 ILE A C 1
ATOM 1407 O O . ILE A 1 179 ? 34.783 -2.386 -27.525 1.00 87.81 179 ILE A O 1
ATOM 1411 N N . ASN A 1 180 ? 36.598 -1.093 -27.596 1.00 83.44 180 ASN A N 1
ATOM 1412 C CA . ASN A 1 180 ? 36.470 -0.877 -29.033 1.00 83.44 180 ASN A CA 1
ATOM 1413 C C . ASN A 1 180 ? 36.479 -2.215 -29.805 1.00 83.44 180 ASN A C 1
ATOM 1415 O O . ASN A 1 180 ? 37.482 -2.925 -29.825 1.00 83.44 180 ASN A O 1
ATOM 1419 N N . GLY A 1 181 ? 35.348 -2.546 -30.434 1.00 82.19 181 GLY A N 1
ATOM 1420 C CA . GLY A 1 181 ? 35.171 -3.760 -31.234 1.00 82.19 181 GLY A CA 1
ATOM 1421 C C . GLY A 1 181 ? 34.781 -5.023 -30.456 1.00 82.19 181 GLY A C 1
ATOM 1422 O O . GLY A 1 181 ? 34.591 -6.058 -31.091 1.00 82.19 181 GLY A O 1
ATOM 1423 N N . PHE A 1 182 ? 34.619 -4.963 -29.130 1.00 85.38 182 PHE A N 1
ATOM 1424 C CA . PHE A 1 182 ? 34.220 -6.116 -28.319 1.00 85.38 182 PHE A CA 1
ATOM 1425 C C . PHE A 1 182 ? 33.249 -5.718 -27.206 1.00 85.38 182 PHE A C 1
ATOM 1427 O O . PHE A 1 182 ? 33.542 -4.821 -26.421 1.00 85.38 182 PHE A O 1
ATOM 1434 N N . ASN A 1 183 ? 32.134 -6.444 -27.106 1.00 87.31 183 ASN A N 1
ATOM 1435 C CA . ASN A 1 183 ? 31.156 -6.317 -26.029 1.00 87.31 183 ASN A CA 1
ATOM 1436 C C . ASN A 1 183 ? 30.893 -7.691 -25.415 1.00 87.31 183 ASN A C 1
ATOM 1438 O O . ASN A 1 183 ? 30.762 -8.680 -26.137 1.00 87.31 183 ASN A O 1
ATOM 1442 N N . MET A 1 184 ? 30.756 -7.736 -24.097 1.00 88.06 184 MET A N 1
ATOM 1443 C CA . MET A 1 184 ? 30.403 -8.921 -23.330 1.00 88.06 184 MET A CA 1
ATOM 1444 C C . MET A 1 184 ? 29.289 -8.567 -22.351 1.00 88.06 184 MET A C 1
ATOM 1446 O O . MET A 1 184 ? 29.467 -7.715 -21.483 1.00 88.06 184 MET A O 1
ATOM 1450 N N . LEU A 1 185 ? 28.149 -9.239 -22.495 1.00 86.50 185 LEU A N 1
ATOM 1451 C CA . LEU A 1 185 ? 27.057 -9.179 -21.534 1.00 86.50 185 LEU A CA 1
ATOM 1452 C C . LEU A 1 185 ? 27.265 -10.284 -20.494 1.00 86.50 185 LEU A C 1
ATOM 1454 O O . LEU A 1 185 ? 27.266 -11.467 -20.830 1.00 86.50 185 LEU A O 1
ATOM 1458 N N . VAL A 1 186 ? 27.474 -9.881 -19.249 1.00 85.62 186 VAL A N 1
ATOM 1459 C CA . VAL A 1 186 ? 27.589 -10.749 -18.080 1.00 85.62 186 VAL A CA 1
ATOM 1460 C C . VAL A 1 186 ? 26.232 -10.786 -17.397 1.00 85.62 186 VAL A C 1
ATOM 1462 O O . VAL A 1 186 ? 25.634 -9.736 -17.180 1.00 85.62 186 VAL A O 1
ATOM 1465 N N . ASP A 1 187 ? 25.755 -11.995 -17.108 1.00 79.06 187 ASP A N 1
ATOM 1466 C CA . ASP A 1 187 ? 24.507 -12.256 -16.379 1.00 79.06 187 ASP A CA 1
ATOM 1467 C C . ASP A 1 187 ? 23.279 -11.491 -16.910 1.00 79.06 187 ASP A C 1
ATOM 1469 O O . ASP A 1 187 ? 22.419 -11.033 -16.171 1.00 79.06 187 ASP A O 1
ATOM 1473 N N . GLY A 1 188 ? 23.174 -11.336 -18.234 1.00 69.31 188 GLY A N 1
ATOM 1474 C CA . GLY A 1 188 ? 22.091 -10.590 -18.891 1.00 69.31 188 GLY A CA 1
ATOM 1475 C C . GLY A 1 188 ? 20.692 -11.213 -18.791 1.00 69.31 188 GLY A C 1
ATOM 1476 O O . GLY A 1 188 ? 19.823 -10.870 -19.590 1.00 69.31 188 GLY A O 1
ATOM 1477 N N . GLY A 1 189 ? 20.479 -12.145 -17.864 1.00 63.81 189 GLY A N 1
ATOM 1478 C CA . GLY A 1 189 ? 19.246 -12.898 -17.714 1.00 63.81 189 GLY A CA 1
ATOM 1479 C C . GLY A 1 189 ? 19.335 -14.314 -18.283 1.00 63.81 189 GLY A C 1
ATOM 1480 O O . GLY A 1 189 ? 19.860 -14.583 -19.364 1.00 63.81 189 GLY A O 1
ATOM 1481 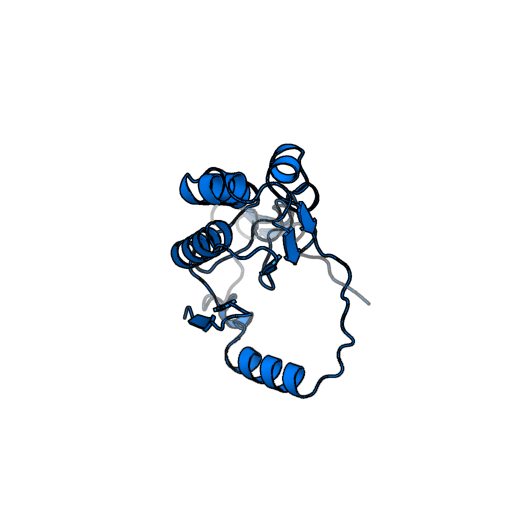N N . PHE A 1 190 ? 18.788 -15.240 -17.504 1.00 49.72 190 PHE A N 1
ATOM 1482 C CA . PHE A 1 190 ? 18.758 -16.673 -17.753 1.00 49.72 190 PHE A CA 1
ATOM 1483 C C . PHE A 1 190 ? 17.926 -17.026 -18.998 1.00 49.72 190 PHE A C 1
ATOM 1485 O O . PHE A 1 190 ? 16.738 -16.707 -19.079 1.00 49.72 190 PHE A O 1
ATOM 1492 N N . SER A 1 191 ? 18.491 -17.790 -19.939 1.00 44.75 191 SER A N 1
ATOM 1493 C CA . SER A 1 191 ? 17.678 -18.502 -20.925 1.00 44.75 191 SER A CA 1
ATOM 1494 C C . SER A 1 191 ? 16.914 -19.621 -20.213 1.00 44.75 191 SER A C 1
ATOM 1496 O O . SER A 1 191 ? 17.515 -20.640 -19.862 1.00 44.75 191 SER A O 1
ATOM 1498 N N . ARG A 1 192 ? 15.591 -19.507 -20.041 1.00 45.22 192 ARG A N 1
ATOM 1499 C CA . ARG A 1 192 ? 14.771 -20.718 -19.891 1.00 45.22 192 ARG A CA 1
ATOM 1500 C C . ARG A 1 192 ? 14.794 -21.446 -21.233 1.00 45.22 192 ARG A C 1
ATOM 1502 O O . ARG A 1 192 ? 13.965 -21.193 -22.099 1.00 45.22 192 ARG A O 1
ATOM 1509 N N . LYS A 1 193 ? 15.770 -22.334 -21.416 1.00 41.62 193 LYS A N 1
ATOM 1510 C CA . LYS A 1 193 ? 15.596 -23.455 -22.334 1.00 41.62 193 LYS A CA 1
ATOM 1511 C C . LYS A 1 193 ? 14.711 -24.467 -21.614 1.00 41.62 193 LYS A C 1
ATOM 1513 O O . LYS A 1 193 ? 15.099 -24.978 -20.566 1.00 41.62 193 LYS A O 1
ATOM 1518 N N . SER A 1 194 ? 13.503 -24.637 -22.142 1.00 44.69 194 SER A N 1
ATOM 1519 C CA . SER A 1 194 ? 12.695 -25.849 -21.988 1.00 44.69 194 SER A CA 1
ATOM 1520 C C . SER A 1 194 ? 13.483 -27.073 -22.434 1.00 44.69 194 SER A C 1
ATOM 1522 O O . SER A 1 194 ? 14.142 -26.941 -23.495 1.00 44.69 194 SER A O 1
#

Sequence (194 aa):
GERLIQYASENLVTEILIHPQINTFIQCIRNLLSSFTRHRHIIHTGYTFAGNGSWVLQDGTFSVVDFLEAFQEHEVQRVLRAYPDTITMDVHCAPVGNWVSIQDKTLARLCRVRLNPVDVLSSGSDKLNAFVDYLASMIVPTEISELLESSDVVGNIRFSHPTLYVFPGGQGDAALFGINGFNMLVDGGFSRKS

Secondary structure (DSSP, 8-state):
--EEEEEE-SS-EEEEEES--HHHHHHHHHHHHTSS-SEEEEE--S-B-TTT-PEE-SSSEE-HHHHHHHHTSHHHHHHHHHSTTT-EEEEES---GGGGG---HHHHTTSEEEESPPP-S-S--HHHHHHHHHHHTT--PPPHHHHTPPPS--S----SS-EEEE-GGGTT--EEEEETTEEEEES-------